Protein AF-A0A1Y2A8X5-F1 (afdb_monomer_lite)

Organism: NCBI:txid1231657

Radius of gyration: 24.84 Å; chains: 1; bounding box: 53×51×81 Å

Sequence (286 aa):
MTTAPTQEVHIYIDNSNVYIEGQKSYSSNRNDNAAWRYDVNRLRDVLCNHSDLFVDWKSGASSQTTLYGSEPPPGDLWLALESQDVKVVKYVRHPFSGKEKKVDAKMVADITEQATIDQVLNVPSEFIIVTGDADIYPAVEKVIEKGFRAHVWSWRTSSSKEYQNQWDESGRQTLSVHFLDNYRDQFESQKVQQMCGWRKYCNKALGCKYLHPQDDLAYFAKHQGSKPAYRYRACKFGEKCNKKDTCLFFHNETERLCPTCDATGQGHGELGSPEWQRFHGAISSN

pLDDT: mean 78.96, std 17.4, range [29.34, 98.25]

InterPro domains:
  IPR021139 NYN domain [PF01936] (10-168)

Structure (mmCIF, N/CA/C/O backbone):
data_AF-A0A1Y2A8X5-F1
#
_entry.id   AF-A0A1Y2A8X5-F1
#
loop_
_atom_site.group_PDB
_atom_site.id
_atom_site.type_symbol
_atom_site.label_atom_id
_atom_site.label_alt_id
_atom_site.label_comp_id
_atom_site.label_asym_id
_atom_site.label_entity_id
_atom_site.label_seq_id
_atom_site.pdbx_PDB_ins_code
_atom_site.Cartn_x
_atom_site.Cartn_y
_atom_site.Cartn_z
_atom_site.occupancy
_atom_site.B_iso_or_equiv
_atom_site.auth_seq_id
_atom_site.auth_comp_id
_atom_site.auth_asym_id
_atom_site.auth_atom_id
_atom_site.pdbx_PDB_model_num
ATOM 1 N N . MET A 1 1 ? -19.408 -30.313 13.494 1.00 35.50 1 MET A N 1
ATOM 2 C CA . MET A 1 1 ? -18.261 -29.501 13.940 1.00 35.50 1 MET A CA 1
ATOM 3 C C . MET A 1 1 ? -18.417 -28.151 13.274 1.00 35.50 1 MET A C 1
ATOM 5 O O . MET A 1 1 ? -18.285 -28.079 12.062 1.00 35.50 1 MET A O 1
ATOM 9 N N . THR A 1 2 ? -18.846 -27.135 14.015 1.00 37.25 2 THR A N 1
ATOM 10 C CA . THR A 1 2 ? -18.967 -25.765 13.506 1.00 37.25 2 THR A CA 1
ATOM 11 C C . THR A 1 2 ? -17.545 -25.229 13.387 1.00 37.25 2 THR A C 1
ATOM 13 O O . THR A 1 2 ? -16.877 -25.054 14.404 1.00 37.25 2 THR A O 1
ATOM 16 N N . THR A 1 3 ? -17.027 -25.093 12.168 1.00 48.88 3 THR A N 1
ATOM 17 C CA . THR A 1 3 ? -15.746 -24.418 11.929 1.00 48.88 3 THR A CA 1
ATOM 18 C C . THR A 1 3 ? -15.842 -23.014 12.513 1.00 48.88 3 THR A C 1
ATOM 20 O O . THR A 1 3 ? -16.835 -22.326 12.270 1.00 48.88 3 THR A O 1
ATOM 23 N N . ALA A 1 4 ? -14.860 -22.618 13.327 1.00 55.59 4 ALA A N 1
ATOM 24 C CA . ALA A 1 4 ? -14.776 -21.249 13.819 1.00 55.59 4 ALA A CA 1
ATOM 25 C C . ALA A 1 4 ? -14.844 -20.281 12.621 1.00 55.59 4 ALA A C 1
ATOM 27 O O . ALA A 1 4 ? -14.304 -20.620 11.561 1.00 55.59 4 ALA A O 1
ATOM 28 N N . PRO A 1 5 ? -15.532 -19.133 12.748 1.00 59.50 5 PRO A N 1
ATOM 29 C CA . PRO A 1 5 ? -15.595 -18.164 11.664 1.00 59.50 5 PRO A CA 1
ATOM 30 C C . PRO A 1 5 ? -14.172 -17.770 11.259 1.00 59.50 5 PRO A C 1
ATOM 32 O O . PRO A 1 5 ? -13.329 -17.502 12.118 1.00 59.50 5 PRO A O 1
ATOM 35 N N . THR A 1 6 ? -13.899 -17.796 9.956 1.00 75.06 6 THR A N 1
ATOM 36 C CA . THR A 1 6 ? -12.634 -17.331 9.390 1.00 75.06 6 THR A CA 1
ATOM 37 C C . THR A 1 6 ? -12.428 -15.877 9.786 1.00 75.06 6 THR A C 1
ATOM 39 O O . THR A 1 6 ? -13.287 -15.039 9.531 1.00 75.06 6 THR A O 1
ATOM 42 N N . GLN A 1 7 ? -11.316 -15.602 10.462 1.00 86.19 7 GLN A N 1
ATOM 43 C CA . GLN A 1 7 ? -10.916 -14.245 10.810 1.00 86.19 7 GLN A CA 1
ATOM 44 C C . GLN A 1 7 ? -10.356 -13.546 9.566 1.00 86.19 7 GLN A C 1
ATOM 46 O O . GLN A 1 7 ? -9.657 -14.190 8.772 1.00 86.19 7 GLN A O 1
ATOM 51 N N . GLU A 1 8 ? -10.630 -12.251 9.409 1.00 91.56 8 GLU A N 1
ATOM 52 C CA . GLU A 1 8 ? -10.231 -11.487 8.222 1.00 91.56 8 GLU A CA 1
ATOM 53 C C . GLU A 1 8 ? -9.435 -10.219 8.567 1.00 91.56 8 GLU A C 1
ATOM 55 O O . GLU A 1 8 ? -9.692 -9.527 9.552 1.00 91.56 8 GLU A O 1
ATOM 60 N N . VAL A 1 9 ? -8.443 -9.908 7.732 1.00 94.44 9 VAL A N 1
ATOM 61 C CA . VAL A 1 9 ? -7.716 -8.633 7.743 1.00 94.44 9 VAL A CA 1
ATOM 62 C C . VAL A 1 9 ? -7.983 -7.915 6.428 1.00 94.44 9 VAL A C 1
ATOM 64 O O . VAL A 1 9 ? -7.536 -8.357 5.367 1.00 94.44 9 VAL A O 1
ATOM 67 N N . HIS A 1 10 ? -8.658 -6.774 6.480 1.00 96.06 10 HIS A N 1
ATOM 68 C CA . HIS A 1 10 ? -8.880 -5.945 5.298 1.00 96.06 10 HIS A CA 1
ATOM 69 C C . HIS A 1 10 ? -7.845 -4.827 5.248 1.00 96.06 10 HIS A C 1
ATOM 71 O O . HIS A 1 10 ? -7.717 -4.035 6.182 1.00 96.06 10 HIS A O 1
ATOM 77 N N . ILE A 1 11 ? -7.095 -4.761 4.150 1.00 97.00 11 ILE A N 1
ATOM 78 C CA . ILE A 1 11 ? -5.964 -3.850 3.981 1.00 97.00 11 ILE A CA 1
ATOM 79 C C . ILE A 1 11 ? -6.262 -2.923 2.810 1.00 97.00 11 ILE A C 1
ATOM 81 O O . ILE A 1 11 ? -6.384 -3.366 1.669 1.00 97.00 11 ILE A O 1
ATOM 85 N N . TYR A 1 12 ? -6.347 -1.628 3.086 1.00 97.19 12 TYR A N 1
ATOM 86 C CA . TYR A 1 12 ? -6.646 -0.595 2.101 1.00 97.19 12 TYR A CA 1
ATOM 87 C C . TYR A 1 12 ? -5.439 0.319 1.971 1.00 97.19 12 TYR A C 1
ATOM 89 O O . TYR A 1 12 ? -5.026 0.937 2.949 1.00 97.19 12 TYR A O 1
ATOM 97 N N . ILE A 1 13 ? -4.864 0.406 0.775 1.00 94.38 13 ILE A N 1
ATOM 98 C CA . ILE A 1 13 ? -3.621 1.144 0.548 1.00 94.38 13 ILE A CA 1
ATOM 99 C C . ILE A 1 13 ? -3.871 2.294 -0.416 1.00 94.38 13 ILE A C 1
ATOM 101 O O . ILE A 1 13 ? -4.176 2.055 -1.582 1.00 94.38 13 ILE A O 1
ATOM 105 N N . ASP A 1 14 ? -3.666 3.526 0.039 1.00 92.06 14 ASP A N 1
ATOM 106 C CA . ASP A 1 14 ? -3.522 4.676 -0.849 1.00 92.06 14 ASP A CA 1
ATOM 107 C C . ASP A 1 14 ? -2.100 4.690 -1.430 1.00 92.06 14 ASP A C 1
ATOM 109 O O . ASP A 1 14 ? -1.120 5.082 -0.785 1.00 92.06 14 ASP A O 1
ATOM 113 N N . ASN A 1 15 ? -1.981 4.237 -2.679 1.00 86.81 15 ASN A N 1
ATOM 114 C CA . ASN A 1 15 ? -0.710 4.159 -3.389 1.00 86.81 15 ASN A CA 1
ATOM 115 C C . ASN A 1 15 ? -0.046 5.531 -3.525 1.00 86.81 15 ASN A C 1
ATOM 117 O O . ASN A 1 15 ? 1.179 5.606 -3.539 1.00 86.81 15 ASN A O 1
ATOM 121 N N . SER A 1 16 ? -0.822 6.612 -3.649 1.00 79.88 16 SER A N 1
ATOM 122 C CA . SER A 1 16 ? -0.261 7.952 -3.810 1.00 79.88 16 SER A CA 1
ATOM 123 C C . SER A 1 16 ? 0.442 8.395 -2.528 1.00 79.88 16 SER A C 1
ATOM 125 O O . SER A 1 16 ? 1.598 8.819 -2.591 1.00 79.88 16 SER A O 1
ATOM 127 N N . ASN A 1 17 ? -0.178 8.163 -1.368 1.00 85.81 17 ASN A N 1
ATOM 128 C CA . ASN A 1 17 ? 0.417 8.469 -0.075 1.00 85.81 17 ASN A CA 1
ATOM 129 C C . ASN A 1 17 ? 1.619 7.567 0.245 1.00 85.81 17 ASN A C 1
ATOM 131 O O . ASN A 1 17 ? 2.590 8.035 0.829 1.00 85.81 17 ASN A O 1
ATOM 135 N N . VAL A 1 18 ? 1.629 6.297 -0.174 1.00 87.88 18 VAL A N 1
ATOM 136 C CA . VAL A 1 18 ? 2.823 5.450 0.002 1.00 87.88 18 VAL A CA 1
ATOM 137 C C . VAL A 1 18 ? 3.948 5.880 -0.943 1.00 87.88 18 VAL A C 1
ATOM 139 O O . VAL A 1 18 ? 5.078 6.091 -0.501 1.00 87.88 18 VAL A O 1
ATOM 142 N N . TYR A 1 19 ? 3.650 6.020 -2.237 1.00 82.12 19 TYR A N 1
ATOM 143 C CA . TYR A 1 19 ? 4.637 6.242 -3.292 1.00 82.12 19 TYR A CA 1
ATOM 144 C C . TYR A 1 19 ? 5.243 7.645 -3.281 1.00 82.12 19 TYR A C 1
ATOM 146 O O . TYR A 1 19 ? 6.468 7.776 -3.278 1.00 82.12 19 TYR A O 1
ATOM 154 N N . ILE A 1 20 ? 4.408 8.688 -3.279 1.00 77.75 20 ILE A N 1
ATOM 155 C CA . ILE A 1 20 ? 4.858 10.083 -3.393 1.00 77.75 20 ILE A CA 1
ATOM 156 C C . ILE A 1 20 ? 5.649 10.478 -2.145 1.00 77.75 20 ILE A C 1
ATOM 158 O O . ILE A 1 20 ? 6.729 11.061 -2.246 1.00 77.75 20 ILE A O 1
ATOM 162 N N . GLU A 1 21 ? 5.151 10.121 -0.964 1.00 81.06 21 GLU A N 1
ATOM 163 C CA . GLU A 1 21 ? 5.822 10.446 0.297 1.00 81.06 21 GLU A CA 1
ATOM 164 C C . GLU A 1 21 ? 7.047 9.557 0.533 1.00 81.06 21 GLU A C 1
ATOM 166 O O . GLU A 1 21 ? 8.090 10.051 0.959 1.00 81.06 21 GLU A O 1
ATOM 171 N N . GLY A 1 22 ? 6.997 8.280 0.139 1.00 78.50 22 GLY A N 1
ATOM 172 C CA . GLY A 1 22 ? 8.172 7.407 0.146 1.00 78.50 22 GLY A CA 1
ATOM 173 C C . GLY A 1 22 ? 9.293 7.922 -0.765 1.00 78.50 22 GLY A C 1
ATOM 174 O O . GLY A 1 22 ? 10.467 7.899 -0.381 1.00 78.50 22 GLY A O 1
ATOM 175 N N . GLN A 1 23 ? 8.943 8.475 -1.935 1.00 74.56 23 GLN A N 1
ATOM 176 C CA . GLN A 1 23 ? 9.885 9.171 -2.816 1.00 74.56 23 GLN A CA 1
ATOM 177 C C . GLN A 1 23 ? 10.482 10.419 -2.163 1.00 74.56 23 GLN A C 1
ATOM 179 O O . GLN A 1 23 ? 11.704 10.560 -2.165 1.00 74.56 23 GLN A O 1
ATOM 184 N N . LYS A 1 24 ? 9.667 11.301 -1.569 1.00 74.19 24 LYS A N 1
ATOM 185 C CA . LYS A 1 24 ? 10.164 12.498 -0.860 1.00 74.19 24 LYS A CA 1
ATOM 186 C C . LYS A 1 24 ? 11.143 12.122 0.256 1.00 74.19 24 LYS A C 1
ATOM 188 O O . LYS A 1 24 ? 12.220 12.709 0.356 1.00 74.19 24 LYS A O 1
ATOM 193 N N . SER A 1 25 ? 10.815 11.083 1.021 1.00 65.19 25 SER A N 1
ATOM 194 C CA . SER A 1 25 ? 11.672 10.521 2.068 1.00 65.19 25 SER A CA 1
ATOM 195 C C . SER A 1 25 ? 12.928 9.819 1.526 1.00 65.19 25 SER A C 1
ATOM 197 O O . SER A 1 25 ? 13.871 9.587 2.280 1.00 65.19 25 SER A O 1
ATOM 199 N N . TYR A 1 26 ? 12.972 9.432 0.243 1.00 66.38 26 TYR A N 1
ATOM 200 C CA . TYR A 1 26 ? 14.150 8.846 -0.424 1.00 66.38 26 TYR A CA 1
ATOM 201 C C . TYR A 1 26 ? 15.089 9.907 -1.020 1.00 66.38 26 TYR A C 1
ATOM 203 O O . TYR A 1 26 ? 16.309 9.821 -0.868 1.00 66.38 26 TYR A O 1
ATOM 211 N N . SER A 1 27 ? 14.528 10.907 -1.705 1.00 56.75 27 SER A N 1
ATOM 212 C CA . SER A 1 27 ? 15.273 11.894 -2.497 1.00 56.75 27 SER A CA 1
ATOM 213 C C . SER A 1 27 ? 16.063 12.901 -1.661 1.00 56.75 27 SER A C 1
ATOM 215 O O . SER A 1 27 ? 17.027 13.473 -2.161 1.00 56.75 27 SER A O 1
ATOM 217 N N . SER A 1 28 ? 15.722 13.093 -0.386 1.00 51.94 28 SER A N 1
ATOM 218 C CA . SER A 1 28 ? 16.421 14.024 0.510 1.00 51.94 28 SER A CA 1
ATOM 219 C C . SER A 1 28 ? 17.886 13.653 0.798 1.00 51.94 28 SER A C 1
ATOM 221 O O . SER A 1 28 ? 18.620 14.493 1.310 1.00 51.94 28 SER A O 1
ATOM 223 N N . ASN A 1 29 ? 18.339 12.441 0.438 1.00 48.41 29 ASN A N 1
ATOM 224 C CA . ASN A 1 29 ? 19.656 11.926 0.829 1.00 48.41 29 ASN A CA 1
ATOM 225 C C . ASN A 1 29 ? 20.591 11.473 -0.314 1.00 48.41 29 ASN A C 1
ATOM 227 O O . ASN A 1 29 ? 21.696 11.018 -0.004 1.00 48.41 29 ASN A O 1
ATOM 231 N N . ARG A 1 30 ? 20.221 11.537 -1.610 1.00 47.38 30 ARG A N 1
ATOM 232 C CA . ARG A 1 30 ? 21.070 10.989 -2.703 1.00 47.38 30 ARG A CA 1
ATOM 233 C C . ARG A 1 30 ? 20.952 11.719 -4.050 1.00 47.38 30 ARG A C 1
ATOM 235 O O . ARG A 1 30 ? 19.858 11.992 -4.517 1.00 47.38 30 ARG A O 1
ATOM 242 N N . ASN A 1 31 ? 22.096 11.898 -4.723 1.00 43.34 31 ASN A N 1
ATOM 243 C CA . ASN A 1 31 ? 22.249 12.401 -6.105 1.00 43.34 31 ASN A CA 1
ATOM 244 C C . ASN A 1 31 ? 21.903 11.361 -7.203 1.00 43.34 31 ASN A C 1
ATOM 246 O O . ASN A 1 31 ? 22.303 11.519 -8.355 1.00 43.34 31 ASN A O 1
ATOM 250 N N . ASP A 1 32 ? 21.206 10.273 -6.864 1.00 45.25 32 ASP A N 1
ATOM 251 C CA . ASP A 1 32 ? 20.911 9.188 -7.805 1.00 45.25 32 ASP A CA 1
ATOM 252 C C . ASP A 1 32 ? 19.496 9.333 -8.384 1.00 45.25 32 ASP A C 1
ATOM 254 O O . ASP A 1 32 ? 18.514 9.346 -7.645 1.00 45.25 32 ASP A O 1
ATOM 258 N N . ASN A 1 33 ? 19.382 9.316 -9.716 1.00 46.38 33 ASN A N 1
ATOM 259 C CA . ASN A 1 33 ? 18.124 9.311 -10.489 1.00 46.38 33 ASN A CA 1
ATOM 260 C C . ASN A 1 33 ? 17.275 8.024 -10.320 1.00 46.38 33 ASN A C 1
ATOM 262 O O . ASN A 1 33 ? 16.470 7.683 -11.187 1.00 46.38 33 ASN A O 1
ATOM 266 N N . ALA A 1 34 ? 17.480 7.243 -9.256 1.00 52.31 34 ALA A N 1
ATOM 267 C CA . ALA A 1 34 ? 16.734 6.014 -9.014 1.00 52.31 34 ALA A CA 1
ATOM 268 C C . ALA A 1 34 ? 15.386 6.345 -8.361 1.00 52.31 34 ALA A C 1
ATOM 270 O O . ALA A 1 34 ? 15.342 6.810 -7.224 1.00 52.31 34 ALA A O 1
ATOM 271 N N . ALA A 1 35 ? 14.283 6.084 -9.066 1.00 61.12 35 ALA A N 1
ATOM 272 C CA . ALA A 1 35 ? 12.951 6.197 -8.484 1.00 61.12 35 ALA A CA 1
ATOM 273 C C . ALA A 1 35 ? 12.793 5.178 -7.345 1.00 61.12 35 ALA A C 1
ATOM 275 O O . ALA A 1 35 ? 12.977 3.979 -7.562 1.00 61.12 35 ALA A O 1
ATOM 276 N N . TRP A 1 36 ? 12.432 5.655 -6.151 1.00 73.75 36 TRP A N 1
ATOM 277 C CA . TRP A 1 36 ? 12.041 4.791 -5.036 1.00 73.75 36 TRP A CA 1
ATOM 278 C C . TRP A 1 36 ? 10.861 3.902 -5.447 1.00 73.75 36 TRP A C 1
ATOM 280 O O . TRP A 1 36 ? 9.963 4.347 -6.166 1.00 73.75 36 TRP A O 1
ATOM 290 N N . ARG A 1 37 ? 10.886 2.636 -5.031 1.00 76.25 37 ARG A N 1
ATOM 291 C CA . ARG A 1 37 ? 9.852 1.628 -5.296 1.00 76.25 37 ARG A CA 1
ATOM 292 C C . ARG A 1 37 ? 9.682 0.771 -4.049 1.00 76.25 37 ARG A C 1
ATOM 294 O O . ARG A 1 37 ? 10.622 0.620 -3.271 1.00 76.25 37 ARG A O 1
ATOM 301 N N . TYR A 1 38 ? 8.504 0.188 -3.892 1.00 81.44 38 TYR A N 1
ATOM 302 C CA . TYR A 1 38 ? 8.223 -0.750 -2.819 1.00 81.44 38 TYR A CA 1
ATOM 303 C C . TYR A 1 38 ? 7.535 -2.005 -3.347 1.00 81.44 38 TYR A C 1
ATOM 305 O O . TYR A 1 38 ? 6.910 -1.991 -4.408 1.00 81.44 38 TYR A O 1
ATOM 313 N N . ASP A 1 39 ? 7.677 -3.088 -2.593 1.00 82.94 39 ASP A N 1
ATOM 314 C CA . ASP A 1 39 ? 6.998 -4.357 -2.827 1.00 82.94 39 ASP A CA 1
ATOM 315 C C . ASP A 1 39 ? 5.720 -4.405 -1.974 1.00 82.94 39 ASP A C 1
ATOM 317 O O . ASP A 1 39 ? 5.779 -4.271 -0.750 1.00 82.94 39 ASP A O 1
ATOM 321 N N . VAL A 1 40 ? 4.557 -4.560 -2.617 1.00 83.88 40 VAL A N 1
ATOM 322 C CA . VAL A 1 40 ? 3.253 -4.519 -1.932 1.00 83.88 40 VAL A CA 1
ATOM 323 C C . VAL A 1 40 ? 3.045 -5.702 -0.987 1.00 83.88 40 VAL A C 1
ATOM 325 O O . VAL A 1 40 ? 2.409 -5.534 0.049 1.00 83.88 40 VAL A O 1
ATOM 328 N N . ASN A 1 41 ? 3.599 -6.877 -1.297 1.00 84.00 41 ASN A N 1
ATOM 329 C CA . ASN A 1 41 ? 3.473 -8.053 -0.441 1.00 84.00 41 ASN A CA 1
ATOM 330 C C . ASN A 1 41 ? 4.345 -7.907 0.793 1.00 84.00 41 ASN A C 1
ATOM 332 O O . ASN A 1 41 ? 3.894 -8.179 1.899 1.00 84.00 41 ASN A O 1
ATOM 336 N N . ARG A 1 42 ? 5.572 -7.406 0.623 1.00 88.38 42 ARG A N 1
ATOM 337 C CA . ARG A 1 42 ? 6.422 -7.085 1.775 1.00 88.38 42 ARG A CA 1
ATOM 338 C C . ARG A 1 42 ? 5.809 -5.985 2.628 1.00 88.38 42 ARG A C 1
ATOM 340 O O . ARG A 1 42 ? 5.889 -6.058 3.849 1.00 88.38 42 ARG A O 1
ATOM 347 N N . LEU A 1 43 ? 5.174 -4.991 2.001 1.00 92.06 43 LEU A N 1
ATOM 348 C CA . LEU A 1 43 ? 4.420 -3.977 2.729 1.00 92.06 43 LEU A CA 1
ATOM 349 C C . LEU A 1 43 ? 3.273 -4.626 3.512 1.00 92.06 43 LEU A C 1
ATOM 351 O O . LEU A 1 43 ? 3.199 -4.418 4.715 1.00 92.06 43 LEU A O 1
ATOM 355 N N . ARG A 1 44 ? 2.440 -5.462 2.882 1.00 91.25 44 ARG A N 1
ATOM 356 C CA . ARG A 1 44 ? 1.384 -6.233 3.558 1.00 91.25 44 ARG A CA 1
ATOM 357 C C . ARG A 1 44 ? 1.922 -7.001 4.766 1.00 91.25 44 ARG A C 1
ATOM 359 O O . ARG A 1 44 ? 1.350 -6.908 5.848 1.00 91.25 44 ARG A O 1
ATOM 366 N N . ASP A 1 45 ? 3.034 -7.711 4.603 1.00 90.56 45 ASP A N 1
ATOM 367 C CA . ASP A 1 45 ? 3.644 -8.484 5.684 1.00 90.56 45 ASP A CA 1
ATOM 368 C C . ASP A 1 45 ? 4.095 -7.576 6.837 1.00 90.56 45 ASP A C 1
ATOM 370 O O . ASP A 1 45 ? 3.849 -7.897 7.998 1.00 90.56 45 ASP A O 1
ATOM 374 N N . VAL A 1 46 ? 4.711 -6.426 6.540 1.00 94.44 46 VAL A N 1
ATOM 375 C CA . VAL A 1 46 ? 5.079 -5.410 7.543 1.00 94.44 46 VAL A CA 1
ATOM 376 C C . VAL A 1 46 ? 3.844 -4.903 8.281 1.00 94.44 46 VAL A C 1
ATOM 378 O O . VAL A 1 46 ? 3.834 -4.898 9.511 1.00 94.44 46 VAL A O 1
ATOM 381 N N . LEU A 1 47 ? 2.797 -4.523 7.545 1.00 95.56 47 LEU A N 1
ATOM 382 C CA . LEU A 1 47 ? 1.554 -4.010 8.113 1.00 95.56 47 LEU A CA 1
ATOM 383 C C . LEU A 1 47 ? 0.946 -5.022 9.088 1.00 95.56 47 LEU A C 1
ATOM 385 O O . LEU A 1 47 ? 0.682 -4.679 10.239 1.00 95.56 47 LEU A O 1
ATOM 389 N N . CYS A 1 48 ? 0.783 -6.279 8.677 1.00 93.44 48 CYS A N 1
ATOM 390 C CA . CYS A 1 48 ? 0.195 -7.304 9.535 1.00 93.44 48 CYS A CA 1
ATOM 391 C C . CYS A 1 48 ? 1.094 -7.667 10.726 1.00 93.44 48 CYS A C 1
ATOM 393 O O . CYS A 1 48 ? 0.606 -7.809 11.845 1.00 93.44 48 CYS A O 1
ATOM 395 N N . ASN A 1 49 ? 2.410 -7.791 10.522 1.00 93.00 49 ASN A N 1
ATOM 396 C CA . ASN A 1 49 ? 3.344 -8.190 11.582 1.00 93.00 49 ASN A CA 1
ATOM 397 C C . ASN A 1 49 ? 3.527 -7.129 12.673 1.00 93.00 49 ASN A C 1
ATOM 399 O O . ASN A 1 49 ? 3.965 -7.468 13.774 1.00 93.00 49 ASN A O 1
ATOM 403 N N . HIS A 1 50 ? 3.229 -5.865 12.371 1.00 94.56 50 HIS A N 1
ATOM 404 C CA . HIS A 1 50 ? 3.484 -4.740 13.267 1.00 94.56 50 HIS A CA 1
ATOM 405 C C . HIS A 1 50 ? 2.219 -3.981 13.697 1.00 94.56 50 HIS A C 1
ATOM 407 O O . HIS A 1 50 ? 2.339 -2.990 14.408 1.00 94.56 50 HIS A O 1
ATOM 413 N N . SER A 1 51 ? 1.020 -4.452 13.330 1.00 92.38 51 SER A N 1
ATOM 414 C CA . SER A 1 51 ? -0.250 -3.829 13.747 1.00 92.38 51 SER A CA 1
ATOM 415 C C . SER A 1 51 ? -0.812 -4.337 15.082 1.00 92.38 51 SER A C 1
ATOM 417 O O . SER A 1 51 ? -1.851 -3.845 15.498 1.00 92.38 51 SER A O 1
ATOM 419 N N . ASP A 1 52 ? -0.145 -5.270 15.772 1.00 89.75 52 ASP A N 1
ATOM 420 C CA . ASP A 1 52 ? -0.659 -5.909 17.003 1.00 89.75 52 ASP A CA 1
ATOM 421 C C . ASP A 1 52 ? -2.090 -6.460 16.829 1.00 89.75 52 ASP A C 1
ATOM 423 O O . ASP A 1 52 ? -3.011 -6.161 17.593 1.00 89.75 52 ASP A O 1
ATOM 427 N N . LEU A 1 53 ? -2.286 -7.217 15.742 1.00 89.44 53 LEU A N 1
ATOM 428 C CA . LEU A 1 53 ? -3.566 -7.813 15.358 1.00 89.44 53 LEU A CA 1
ATOM 429 C C . LEU A 1 53 ? -4.037 -8.848 16.402 1.00 89.44 53 LEU A C 1
ATOM 431 O O . LEU A 1 53 ? -3.250 -9.646 16.905 1.00 89.44 53 LEU A O 1
ATOM 435 N N . PHE A 1 54 ? -5.332 -8.840 16.709 1.00 82.88 54 PHE A N 1
ATOM 436 C CA . PHE A 1 54 ? -6.029 -9.850 17.502 1.00 82.88 54 PHE A CA 1
ATOM 437 C C . PHE A 1 54 ? -6.367 -11.073 16.658 1.00 82.88 54 PHE A C 1
ATOM 439 O O . PHE A 1 54 ? -6.519 -12.169 17.201 1.00 82.88 54 PHE A O 1
ATOM 446 N N . VAL A 1 55 ? -6.515 -10.893 15.346 1.00 76.00 55 VAL A N 1
ATOM 447 C CA . VAL A 1 55 ? -6.648 -12.019 14.427 1.00 76.00 55 VAL A CA 1
ATOM 448 C C . VAL A 1 55 ? -5.291 -12.678 14.220 1.00 76.00 55 VAL A C 1
ATOM 450 O O . VAL A 1 55 ? -4.271 -12.008 14.034 1.00 76.00 55 VAL A O 1
ATOM 453 N N . ASP A 1 56 ? -5.263 -14.009 14.247 1.00 73.38 56 ASP A N 1
ATOM 454 C CA . ASP A 1 56 ? -4.019 -14.751 14.064 1.00 73.38 56 ASP A CA 1
ATOM 455 C C . ASP A 1 56 ? -3.670 -14.851 12.570 1.00 73.38 56 ASP A C 1
ATOM 457 O O . ASP A 1 56 ? -3.877 -15.869 11.903 1.00 73.38 56 ASP A O 1
ATOM 461 N N . TRP A 1 57 ? -3.134 -13.751 12.031 1.00 75.06 57 TRP A N 1
ATOM 462 C CA . TRP A 1 57 ? -2.690 -13.659 10.637 1.00 75.06 57 TRP A CA 1
ATOM 463 C C . TRP A 1 57 ? -1.605 -14.687 10.289 1.00 75.06 57 TRP A C 1
ATOM 465 O O . TRP A 1 57 ? -1.532 -15.148 9.152 1.00 75.06 57 TRP A O 1
ATOM 475 N N . LYS A 1 58 ? -0.784 -15.110 11.258 1.00 71.88 58 LYS A N 1
ATOM 476 C CA . LYS A 1 58 ? 0.281 -16.096 11.018 1.00 71.88 58 LYS A CA 1
ATOM 477 C C . LYS A 1 58 ? -0.234 -17.532 11.001 1.00 71.88 58 LYS A C 1
ATOM 479 O O . LYS A 1 58 ? 0.358 -18.363 10.314 1.00 71.88 58 LYS A O 1
ATOM 484 N N . SER A 1 59 ? -1.321 -17.816 11.713 1.00 67.69 59 SER A N 1
ATOM 485 C CA . SER A 1 59 ? -1.925 -19.153 11.780 1.00 67.69 59 SER A CA 1
ATOM 486 C C . SER A 1 59 ? -3.117 -19.346 10.838 1.00 67.69 59 SER A C 1
ATOM 488 O O . SER A 1 59 ? -3.813 -20.356 10.944 1.00 67.69 59 SER A O 1
ATOM 490 N N . GLY A 1 60 ? -3.325 -18.432 9.882 1.00 67.88 60 GLY A N 1
ATOM 491 C CA . GLY A 1 60 ? -4.211 -18.657 8.737 1.00 67.88 60 GLY A CA 1
ATOM 492 C C . GLY A 1 60 ? -5.452 -17.772 8.648 1.00 67.88 60 GLY A C 1
ATOM 493 O O . GLY A 1 60 ? -6.389 -18.160 7.949 1.00 67.88 60 GLY A O 1
ATOM 494 N N . ALA A 1 61 ? -5.491 -16.606 9.310 1.00 77.56 61 ALA A N 1
ATOM 495 C CA . ALA A 1 61 ? -6.487 -15.591 8.955 1.00 77.56 61 ALA A CA 1
ATOM 496 C C . ALA A 1 61 ? -6.359 -15.220 7.465 1.00 77.56 61 ALA A C 1
ATOM 498 O O . ALA A 1 61 ? -5.263 -15.239 6.903 1.00 77.56 61 ALA A O 1
ATOM 499 N N . SER A 1 62 ? -7.477 -14.890 6.820 1.00 84.25 62 SER A N 1
ATOM 500 C CA . SER A 1 62 ? -7.465 -14.395 5.441 1.00 84.25 62 SER A CA 1
ATOM 501 C C . SER A 1 62 ? -7.077 -12.917 5.433 1.00 84.25 62 SER A C 1
ATOM 503 O O . SER A 1 62 ? -7.438 -12.189 6.356 1.00 84.25 62 SER A O 1
ATOM 505 N N . SER A 1 63 ? -6.363 -12.448 4.405 1.00 87.38 63 SER A N 1
ATOM 506 C CA . SER A 1 63 ? -6.194 -11.011 4.192 1.00 87.38 63 SER A CA 1
ATOM 507 C C . SER A 1 63 ? -6.578 -10.643 2.787 1.00 87.38 63 SER A C 1
ATOM 509 O O . SER A 1 63 ? -6.263 -11.330 1.820 1.00 87.38 63 SER A O 1
ATOM 511 N N . GLN A 1 64 ? -7.255 -9.512 2.702 1.00 90.25 64 GLN A N 1
ATOM 512 C CA . GLN A 1 64 ? -7.717 -8.948 1.456 1.00 90.25 64 GLN A CA 1
ATOM 513 C C . GLN A 1 64 ? -7.050 -7.594 1.311 1.00 90.25 64 GLN A C 1
ATOM 515 O O . GLN A 1 64 ? -7.360 -6.652 2.039 1.00 90.25 64 GLN A O 1
ATOM 520 N N . THR A 1 65 ? -6.096 -7.497 0.389 1.00 91.50 65 THR A N 1
ATOM 521 C CA . THR A 1 65 ? -5.403 -6.238 0.116 1.00 91.50 65 THR A CA 1
ATOM 522 C C . THR A 1 65 ? -5.997 -5.567 -1.110 1.00 91.50 65 THR A C 1
ATOM 524 O O . THR A 1 65 ? -6.032 -6.151 -2.193 1.00 91.50 65 THR A O 1
ATOM 527 N N . THR A 1 66 ? -6.436 -4.321 -0.947 1.00 92.44 66 THR A N 1
ATOM 528 C CA . THR A 1 66 ? -6.884 -3.458 -2.038 1.00 92.44 66 THR A CA 1
ATOM 529 C C . THR A 1 66 ? -5.995 -2.223 -2.136 1.00 92.44 66 THR A C 1
ATOM 531 O O . THR A 1 66 ? -5.882 -1.442 -1.192 1.00 92.44 66 THR A O 1
ATOM 534 N N . LEU A 1 67 ? -5.372 -2.041 -3.296 1.00 89.75 67 LEU A N 1
ATOM 535 C CA . LEU A 1 67 ? -4.507 -0.914 -3.620 1.00 89.75 67 LEU A CA 1
ATOM 536 C C . LEU A 1 67 ? -5.267 0.099 -4.485 1.00 89.75 67 LEU A C 1
ATOM 538 O O . LEU A 1 67 ? -5.774 -0.241 -5.555 1.00 89.75 67 LEU A O 1
ATOM 542 N N . TYR A 1 68 ? -5.312 1.344 -4.028 1.00 89.31 68 TYR A N 1
ATOM 543 C CA . TYR A 1 68 ? -6.002 2.463 -4.659 1.00 89.31 68 TYR A CA 1
ATOM 544 C C . TYR A 1 68 ? -4.991 3.420 -5.277 1.00 89.31 68 TYR A C 1
ATOM 546 O O . TYR A 1 68 ? -4.009 3.794 -4.642 1.00 89.31 68 TYR A O 1
ATOM 554 N N . GLY A 1 69 ? -5.228 3.845 -6.515 1.00 82.00 69 GLY A N 1
ATOM 555 C CA . GLY A 1 69 ? -4.400 4.865 -7.153 1.00 82.00 69 GLY A CA 1
ATOM 556 C C . GLY A 1 69 ? -4.952 5.344 -8.491 1.00 82.00 69 GLY A C 1
ATOM 557 O O . GLY A 1 69 ? -5.972 4.861 -8.981 1.00 82.00 69 GLY A O 1
ATOM 558 N N . SER A 1 70 ? -4.257 6.292 -9.112 1.00 68.31 70 SER A N 1
ATOM 559 C CA . SER A 1 70 ? -4.497 6.718 -10.495 1.00 68.31 70 SER A CA 1
ATOM 560 C C . SER A 1 70 ? -3.386 6.262 -11.438 1.00 68.31 70 SER A C 1
ATOM 562 O O . SER A 1 70 ? -2.245 6.036 -11.029 1.00 68.31 70 SER A O 1
ATOM 564 N N . GLU A 1 71 ? -3.717 6.121 -12.726 1.00 61.22 71 GLU A N 1
ATOM 565 C CA . GLU A 1 71 ? -2.735 5.839 -13.782 1.00 61.22 71 GLU A CA 1
ATOM 566 C C . GLU A 1 71 ? -2.255 7.112 -14.519 1.00 61.22 71 GLU A C 1
ATOM 568 O O . GLU A 1 71 ? -3.088 7.982 -14.801 1.00 61.22 71 GLU A O 1
ATOM 573 N N . PRO A 1 72 ? -0.977 7.176 -14.978 1.00 51.97 72 PRO A N 1
ATOM 574 C CA . PRO A 1 72 ? 0.162 6.374 -14.503 1.00 51.97 72 PRO A CA 1
ATOM 575 C C . PRO A 1 72 ? 1.476 7.168 -14.270 1.00 51.97 72 PRO A C 1
ATOM 577 O O . PRO A 1 72 ? 1.741 8.160 -14.951 1.00 51.97 72 PRO A O 1
ATOM 580 N N . PRO A 1 73 ? 2.406 6.669 -13.425 1.00 43.06 73 PRO A N 1
ATOM 581 C CA . PRO A 1 73 ? 3.809 6.575 -13.825 1.00 43.06 73 PRO A CA 1
ATOM 582 C C . PRO A 1 73 ? 3.960 5.402 -14.823 1.00 43.06 73 PRO A C 1
ATOM 584 O O . PRO A 1 73 ? 3.361 4.350 -14.603 1.00 43.06 73 PRO A O 1
ATOM 587 N N . PRO A 1 74 ? 4.719 5.536 -15.923 1.00 43.00 74 PRO A N 1
ATOM 588 C CA . PRO A 1 74 ? 4.714 4.557 -17.013 1.00 43.00 74 PRO A CA 1
ATOM 589 C C . PRO A 1 74 ? 5.293 3.191 -16.595 1.00 43.00 74 PRO A C 1
ATOM 591 O O . PRO A 1 74 ? 6.251 3.132 -15.823 1.00 43.00 74 PRO A O 1
ATOM 594 N N . GLY A 1 75 ? 4.755 2.108 -17.171 1.00 46.59 75 GLY A N 1
ATOM 595 C CA . GLY A 1 75 ? 5.363 0.768 -17.158 1.00 46.59 75 GLY A CA 1
ATOM 596 C C . GLY A 1 75 ? 4.645 -0.300 -16.322 1.00 46.59 75 GLY A C 1
ATOM 597 O O . GLY A 1 75 ? 3.742 -0.008 -15.543 1.00 46.59 75 GLY A O 1
ATOM 598 N N . ASP A 1 76 ? 5.095 -1.546 -16.510 1.00 47.97 76 ASP A N 1
ATOM 599 C CA . ASP A 1 76 ? 4.567 -2.861 -16.087 1.00 47.97 76 ASP A CA 1
ATOM 600 C C . ASP A 1 76 ? 4.352 -3.079 -14.561 1.00 47.97 76 ASP A C 1
ATOM 602 O O . ASP A 1 76 ? 4.178 -4.207 -14.102 1.00 47.97 76 ASP A O 1
ATOM 606 N N . LEU A 1 77 ? 4.339 -2.008 -13.757 1.00 53.69 77 LEU A N 1
ATOM 607 C CA . LEU A 1 77 ? 4.199 -2.022 -12.297 1.00 53.69 77 LEU A CA 1
ATOM 608 C C . LEU A 1 77 ? 2.843 -2.590 -11.854 1.00 53.69 77 LEU A C 1
ATOM 610 O O . LEU A 1 77 ? 2.783 -3.414 -10.950 1.00 53.69 77 LEU A O 1
ATOM 614 N N . TRP A 1 78 ? 1.751 -2.189 -12.510 1.00 53.41 78 TRP A N 1
ATOM 615 C CA . TRP A 1 78 ? 0.410 -2.649 -12.138 1.00 53.41 78 TRP A CA 1
ATOM 616 C C . TRP A 1 78 ? 0.126 -4.096 -12.558 1.00 53.41 78 TRP A C 1
ATOM 618 O O . TRP A 1 78 ? -0.549 -4.810 -11.826 1.00 53.41 78 TRP A O 1
ATOM 628 N N . LEU A 1 79 ? 0.690 -4.551 -13.684 1.00 46.88 79 LEU A N 1
ATOM 629 C CA . LEU A 1 79 ? 0.577 -5.945 -14.138 1.00 46.88 79 LEU A CA 1
ATOM 630 C C . LEU A 1 79 ? 1.339 -6.910 -13.213 1.00 46.88 79 LEU A C 1
ATOM 632 O O . LEU A 1 79 ? 0.919 -8.050 -13.036 1.00 46.88 79 LEU A O 1
ATOM 636 N N . ALA A 1 80 ? 2.425 -6.451 -12.581 1.00 51.19 80 ALA A N 1
ATOM 637 C CA . ALA A 1 80 ? 3.111 -7.210 -11.536 1.00 51.19 80 ALA A CA 1
ATOM 638 C C . ALA A 1 80 ? 2.289 -7.284 -10.231 1.00 51.19 80 ALA A C 1
ATOM 640 O O . ALA A 1 80 ? 2.293 -8.322 -9.572 1.00 51.19 80 ALA A O 1
ATOM 641 N N . LEU A 1 81 ? 1.542 -6.227 -9.887 1.00 52.12 81 LEU A N 1
ATOM 642 C CA . LEU A 1 81 ? 0.713 -6.152 -8.674 1.00 52.12 81 LEU A CA 1
ATOM 643 C C . LEU A 1 81 ? -0.587 -6.971 -8.781 1.00 52.12 81 LEU A C 1
ATOM 645 O O . LEU A 1 81 ? -0.957 -7.647 -7.826 1.00 52.12 81 LEU A O 1
ATOM 649 N N . GLU A 1 82 ? -1.238 -6.996 -9.949 1.00 51.44 82 GLU A N 1
ATOM 650 C CA . GLU A 1 82 ? -2.442 -7.818 -10.194 1.00 51.44 82 GLU A CA 1
ATOM 651 C C . GLU A 1 82 ? -2.157 -9.335 -10.140 1.00 51.44 82 GLU A C 1
ATOM 653 O O . GLU A 1 82 ? -3.073 -10.138 -9.982 1.00 51.44 82 GLU A O 1
ATOM 658 N N . SER A 1 83 ? -0.886 -9.745 -10.215 1.00 49.78 83 SER A N 1
ATOM 659 C CA . SER A 1 83 ? -0.471 -11.155 -10.159 1.00 49.78 83 SER A CA 1
ATOM 660 C C . SER A 1 83 ? -0.302 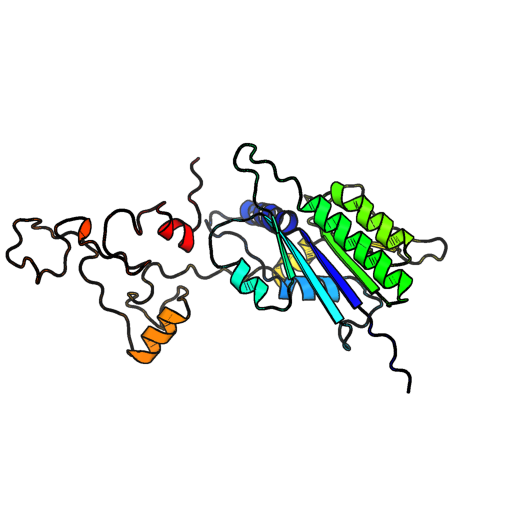-11.728 -8.739 1.00 49.78 83 SER A C 1
ATOM 662 O O . SER A 1 83 ? 0.146 -12.865 -8.592 1.00 49.78 83 SER A O 1
ATOM 664 N N . GLN A 1 84 ? -0.630 -10.960 -7.691 1.00 55.38 84 GLN A N 1
ATOM 665 C CA . GLN A 1 84 ? -0.186 -11.225 -6.313 1.00 55.38 84 GLN A CA 1
ATOM 666 C C . GLN A 1 84 ? -1.292 -11.188 -5.236 1.00 55.38 84 GLN A C 1
ATOM 668 O O . GLN A 1 84 ? -1.022 -10.794 -4.107 1.00 55.38 84 GLN A O 1
ATOM 673 N N . ASP A 1 85 ? -2.522 -11.610 -5.549 1.00 70.06 85 ASP A N 1
ATOM 674 C CA . ASP A 1 85 ? -3.660 -11.596 -4.597 1.00 70.06 85 ASP A CA 1
ATOM 675 C C . ASP A 1 85 ? -3.961 -10.193 -4.016 1.00 70.06 85 ASP A C 1
ATOM 677 O O . ASP A 1 85 ? -4.448 -10.020 -2.900 1.00 70.06 85 ASP A O 1
ATOM 681 N N . VAL A 1 86 ? -3.638 -9.156 -4.796 1.00 79.06 86 VAL A N 1
ATOM 682 C CA . VAL A 1 86 ? -3.923 -7.752 -4.490 1.00 79.06 86 VAL A CA 1
ATOM 683 C C . VAL A 1 86 ? -4.944 -7.236 -5.492 1.00 79.06 86 VAL A C 1
ATOM 685 O O . VAL A 1 86 ? -4.703 -7.214 -6.701 1.00 79.06 86 VAL A O 1
ATOM 688 N N . LYS A 1 87 ? -6.087 -6.768 -4.991 1.00 84.00 87 LYS A N 1
ATOM 689 C CA . LYS A 1 87 ? -7.087 -6.077 -5.803 1.00 84.00 87 LYS A CA 1
ATOM 690 C C . LYS A 1 87 ? -6.594 -4.666 -6.101 1.00 84.00 87 LYS A C 1
ATOM 692 O O . LYS A 1 87 ? -6.251 -3.923 -5.188 1.00 84.00 87 LYS A O 1
ATOM 697 N N . VAL A 1 88 ? -6.601 -4.258 -7.365 1.00 81.38 88 VAL A N 1
ATOM 698 C CA . VAL A 1 88 ? -6.206 -2.898 -7.752 1.00 81.38 88 VAL A CA 1
ATOM 699 C C . VAL A 1 88 ? -7.431 -2.109 -8.210 1.00 81.38 88 VAL A C 1
ATOM 701 O O . VAL A 1 88 ? -8.144 -2.525 -9.121 1.00 81.38 88 VAL A O 1
ATOM 704 N N . VAL A 1 89 ? -7.676 -0.955 -7.587 1.00 81.56 89 VAL A N 1
ATOM 705 C CA . VAL A 1 89 ? -8.750 -0.022 -7.954 1.00 81.56 89 VAL A CA 1
ATOM 706 C C . VAL A 1 89 ? -8.127 1.234 -8.552 1.00 81.56 89 VAL A C 1
ATOM 708 O O . VAL A 1 89 ? -7.400 1.962 -7.876 1.00 81.56 89 VAL A O 1
ATOM 711 N N . LYS A 1 90 ? -8.424 1.491 -9.832 1.00 75.25 90 LYS A N 1
ATOM 712 C CA . LYS A 1 90 ? -7.844 2.606 -10.593 1.00 75.25 90 LYS A CA 1
ATOM 713 C C . LYS A 1 90 ? -8.914 3.541 -11.139 1.00 75.25 90 LYS A C 1
ATOM 715 O O . LYS A 1 90 ? -9.931 3.087 -11.663 1.00 75.25 90 LYS A O 1
ATOM 720 N N . TYR A 1 91 ? -8.641 4.844 -11.100 1.00 68.62 91 TYR A N 1
ATOM 721 C CA . TYR A 1 91 ? -9.439 5.858 -11.794 1.00 68.62 91 TYR A CA 1
ATOM 722 C C . TYR A 1 91 ? -8.587 6.656 -12.786 1.00 68.62 91 TYR A C 1
ATOM 724 O O . TYR A 1 91 ? -7.446 7.019 -12.506 1.00 68.62 91 TYR A O 1
ATOM 732 N N . VAL A 1 92 ? -9.168 6.960 -13.949 1.00 58.06 92 VAL A N 1
ATOM 733 C CA . VAL A 1 92 ? -8.554 7.829 -14.964 1.00 58.06 92 VAL A CA 1
ATOM 734 C C . VAL A 1 92 ? -8.695 9.292 -14.527 1.00 58.06 92 VAL A C 1
ATOM 736 O O . VAL A 1 92 ? -9.780 9.716 -14.116 1.00 58.06 92 VAL A O 1
ATOM 739 N N . ARG A 1 93 ? -7.620 10.086 -14.629 1.00 57.72 93 ARG A N 1
ATOM 740 C CA . ARG A 1 93 ? -7.683 11.543 -14.410 1.00 57.72 93 ARG A CA 1
ATOM 741 C C . ARG A 1 93 ? -8.577 12.208 -15.456 1.00 57.72 93 ARG A C 1
ATOM 743 O O . ARG A 1 93 ? -8.550 11.846 -16.629 1.00 57.72 93 ARG A O 1
ATOM 750 N N . HIS A 1 94 ? -9.352 13.217 -15.054 1.00 49.03 94 HIS A N 1
ATOM 751 C CA . HIS A 1 94 ? -10.181 13.959 -16.003 1.00 49.03 94 HIS A CA 1
ATOM 752 C C . HIS A 1 94 ? -9.281 14.753 -16.979 1.00 49.03 94 HIS A C 1
ATOM 754 O O . HIS A 1 94 ? -8.521 15.613 -16.518 1.00 49.03 94 HIS A O 1
ATOM 760 N N . PRO A 1 95 ? -9.373 14.527 -18.307 1.00 42.44 95 PRO A N 1
ATOM 761 C CA . PRO A 1 95 ? -8.394 15.032 -19.279 1.00 42.44 95 PRO A CA 1
ATOM 762 C C . PRO A 1 95 ? -8.309 16.563 -19.360 1.00 42.44 95 PRO A C 1
ATOM 764 O O . PRO A 1 95 ? -7.276 17.100 -19.737 1.00 42.44 95 PRO A O 1
ATOM 767 N N . PHE A 1 96 ? -9.368 17.275 -18.964 1.00 40.91 96 PHE A N 1
ATOM 768 C CA . PHE A 1 96 ? -9.435 18.740 -19.059 1.00 40.91 96 PHE A CA 1
ATOM 769 C C . PHE A 1 96 ? -9.145 19.500 -17.761 1.00 40.91 96 PHE A C 1
ATOM 771 O O . PHE A 1 96 ? -8.915 20.702 -17.811 1.00 40.91 96 PHE A O 1
ATOM 778 N N . SER A 1 97 ? -9.192 18.847 -16.596 1.00 51.88 97 SER A N 1
ATOM 779 C CA . SER A 1 97 ? -9.053 19.547 -15.306 1.00 51.88 97 SER A CA 1
ATOM 780 C C . SER A 1 97 ? -7.870 19.074 -14.472 1.00 51.88 97 SER A C 1
ATOM 782 O O . SER A 1 97 ? -7.545 19.732 -13.487 1.00 51.88 97 SER A O 1
ATOM 784 N N . GLY A 1 98 ? -7.249 17.937 -14.815 1.00 50.75 98 GLY A N 1
ATOM 785 C CA . GLY A 1 98 ? -6.093 17.385 -14.101 1.00 50.75 98 GLY A CA 1
ATOM 786 C C . GLY A 1 98 ? -6.358 16.965 -12.647 1.00 50.75 98 GLY A C 1
ATOM 787 O O . GLY A 1 98 ? -5.474 16.389 -12.022 1.00 50.75 98 GLY A O 1
ATOM 788 N N . LYS A 1 99 ? -7.558 17.221 -12.109 1.00 49.75 99 LYS A N 1
ATOM 789 C CA . LYS A 1 99 ? -7.943 16.900 -10.732 1.00 49.75 99 LYS A CA 1
ATOM 790 C C . LYS A 1 99 ? -8.528 15.492 -10.657 1.00 49.75 99 LYS A C 1
ATOM 792 O O . LYS A 1 99 ? -9.548 15.201 -11.286 1.00 49.75 99 LYS A O 1
ATOM 797 N N . GLU A 1 100 ? -7.880 14.635 -9.872 1.00 54.31 100 GLU A N 1
ATOM 798 C CA . GLU A 1 100 ? -8.479 13.406 -9.342 1.00 54.31 100 GLU A CA 1
ATOM 799 C C . GLU A 1 100 ? -9.690 13.755 -8.479 1.00 54.31 100 GLU A C 1
ATOM 801 O O . GLU A 1 100 ? -9.696 14.777 -7.798 1.00 54.31 100 GLU A O 1
ATOM 806 N N . LYS A 1 101 ? -10.750 12.945 -8.554 1.00 60.44 101 LYS A N 1
ATOM 807 C CA . LYS A 1 101 ? -11.989 13.203 -7.799 1.00 60.44 101 LYS A CA 1
ATOM 808 C C . LYS A 1 101 ? -12.692 11.959 -7.252 1.00 60.44 101 LYS A C 1
ATOM 810 O O . LYS A 1 101 ? -13.813 12.088 -6.775 1.00 60.44 101 LYS A O 1
ATOM 815 N N . LYS A 1 102 ? -12.124 10.752 -7.380 1.00 70.44 102 LYS A N 1
ATOM 816 C CA . LYS A 1 102 ? -12.875 9.519 -7.058 1.00 70.44 102 LYS A CA 1
ATOM 817 C C . LYS A 1 102 ? -12.117 8.424 -6.315 1.00 70.44 102 LYS A C 1
ATOM 819 O O . LYS A 1 102 ? -12.785 7.518 -5.836 1.00 70.44 102 LYS A O 1
ATOM 824 N N . VAL A 1 103 ? -10.788 8.485 -6.218 1.00 81.12 103 VAL A N 1
ATOM 825 C CA . VAL A 1 103 ? -10.011 7.434 -5.540 1.00 81.12 103 VAL A CA 1
ATOM 826 C C . VAL A 1 103 ? -10.366 7.419 -4.050 1.00 81.12 103 VAL A C 1
ATOM 828 O O . VAL A 1 103 ? -10.864 6.405 -3.568 1.00 81.12 103 VAL A O 1
ATOM 831 N N . ASP A 1 104 ? -10.262 8.570 -3.386 1.00 85.50 104 ASP A N 1
ATOM 832 C CA . ASP A 1 104 ? -10.532 8.719 -1.947 1.00 85.50 104 ASP A CA 1
ATOM 833 C C . ASP A 1 104 ? -11.987 8.386 -1.620 1.00 85.50 104 ASP A C 1
ATOM 835 O O . ASP A 1 104 ? -12.276 7.558 -0.760 1.00 85.50 104 ASP A O 1
ATOM 839 N N . ALA A 1 105 ? -12.923 8.933 -2.403 1.00 89.88 105 ALA A N 1
ATOM 840 C CA . ALA A 1 105 ? -14.349 8.656 -2.247 1.00 89.88 105 ALA A CA 1
ATOM 841 C C . ALA A 1 105 ? -14.687 7.163 -2.414 1.00 89.88 105 ALA A C 1
ATOM 843 O O . ALA A 1 105 ? -15.554 6.649 -1.709 1.00 89.88 105 ALA A O 1
ATOM 844 N N . LYS A 1 106 ? -14.017 6.454 -3.335 1.00 91.81 106 LYS A N 1
ATOM 845 C CA . LYS A 1 106 ? -14.211 5.010 -3.507 1.00 91.81 106 LYS A CA 1
ATOM 846 C C . LYS A 1 106 ? -13.618 4.225 -2.349 1.00 91.81 106 LYS A C 1
ATOM 848 O O . LYS A 1 106 ? -14.266 3.304 -1.873 1.00 91.81 106 LYS A O 1
ATOM 853 N N . MET A 1 107 ? -12.420 4.588 -1.900 1.00 94.31 107 MET A N 1
ATOM 854 C CA . MET A 1 107 ? -11.773 3.948 -0.760 1.00 94.31 107 MET A CA 1
ATOM 855 C C . MET A 1 107 ? -12.630 4.095 0.504 1.00 94.31 107 MET A C 1
ATOM 857 O O . MET A 1 107 ? -12.890 3.103 1.177 1.00 94.31 107 MET A O 1
ATOM 861 N N . VAL A 1 108 ? -13.164 5.294 0.767 1.00 96.19 108 VAL A N 1
ATOM 862 C CA . VAL A 1 108 ? -14.112 5.546 1.866 1.00 96.19 108 VAL A CA 1
ATOM 863 C C . VAL A 1 108 ? -15.362 4.675 1.742 1.00 96.19 108 VAL A C 1
ATOM 865 O O . VAL A 1 108 ? -15.782 4.062 2.727 1.00 96.19 108 VAL A O 1
ATOM 868 N N . ALA A 1 109 ? -15.951 4.602 0.543 1.00 96.38 109 ALA A N 1
ATOM 869 C CA . ALA A 1 109 ? -17.132 3.781 0.297 1.00 96.38 109 ALA A CA 1
ATOM 870 C C . ALA A 1 109 ? -16.855 2.293 0.560 1.00 96.38 109 ALA A C 1
ATOM 872 O O . ALA A 1 109 ? -17.627 1.661 1.274 1.00 96.38 109 ALA A O 1
ATOM 873 N N . ASP A 1 110 ? -15.736 1.766 0.061 1.00 97.12 110 ASP A N 1
ATOM 874 C CA . ASP A 1 110 ? -15.386 0.344 0.162 1.00 97.12 110 ASP A CA 1
ATOM 875 C C . ASP A 1 110 ? -15.073 -0.069 1.598 1.00 97.12 110 ASP A C 1
ATOM 877 O O . ASP A 1 110 ? -15.564 -1.096 2.060 1.00 97.12 110 ASP A O 1
ATOM 881 N N . ILE A 1 111 ? -14.318 0.753 2.332 1.00 98.12 111 ILE A N 1
ATOM 882 C CA . ILE A 1 111 ? -14.036 0.515 3.755 1.00 98.12 111 ILE A CA 1
ATOM 883 C C . ILE A 1 111 ? -15.346 0.482 4.554 1.00 98.12 111 ILE A C 1
ATOM 885 O O . ILE A 1 111 ? -15.567 -0.423 5.357 1.00 98.12 111 ILE A O 1
ATOM 889 N N . THR A 1 112 ? -16.229 1.457 4.321 1.00 98.19 112 THR A N 1
ATOM 890 C CA . THR A 1 112 ? -17.500 1.576 5.053 1.00 98.19 112 THR A CA 1
ATOM 891 C C . THR A 1 112 ? -18.462 0.435 4.716 1.00 98.19 112 THR A C 1
ATOM 893 O O . THR A 1 112 ? -19.144 -0.088 5.604 1.00 98.19 112 THR A O 1
ATOM 896 N N . GLU A 1 113 ? -18.529 0.045 3.441 1.00 98.06 113 GLU A N 1
ATOM 897 C CA . GLU A 1 113 ? -19.320 -1.091 2.972 1.00 98.06 113 GLU A CA 1
ATOM 898 C C . GLU A 1 113 ? -18.821 -2.388 3.613 1.00 98.06 113 GLU A C 1
ATOM 900 O O . GLU A 1 113 ? -19.618 -3.088 4.238 1.00 98.06 113 GLU A O 1
ATOM 905 N N . GLN A 1 114 ? -17.512 -2.660 3.564 1.00 97.88 114 GLN A N 1
ATOM 906 C CA . GLN A 1 114 ? -16.936 -3.873 4.146 1.00 97.88 114 GLN A CA 1
ATOM 907 C C . GLN A 1 114 ? -17.161 -3.945 5.660 1.00 97.88 114 GLN A C 1
ATOM 909 O O . GLN A 1 114 ? -17.663 -4.950 6.152 1.00 97.88 114 GLN A O 1
ATOM 914 N N . ALA A 1 115 ? -16.903 -2.861 6.400 1.00 97.81 115 ALA A N 1
ATOM 915 C CA . ALA A 1 115 ? -17.178 -2.817 7.839 1.00 97.81 115 ALA A CA 1
ATOM 916 C C . ALA A 1 115 ? -18.665 -3.059 8.155 1.00 97.81 115 ALA A C 1
ATOM 918 O O . ALA A 1 115 ? -19.017 -3.661 9.167 1.00 97.81 115 ALA A O 1
ATOM 919 N N . THR A 1 116 ? -19.574 -2.616 7.285 1.00 97.88 116 THR A N 1
ATOM 920 C CA . THR A 1 116 ? -21.005 -2.892 7.455 1.00 97.88 116 THR A CA 1
ATOM 921 C C . THR A 1 116 ? -21.331 -4.361 7.191 1.00 97.88 116 THR A C 1
ATOM 923 O O . THR A 1 116 ? -22.083 -4.957 7.963 1.00 97.88 116 THR A O 1
ATOM 926 N N . ILE A 1 117 ? -20.766 -4.948 6.134 1.00 96.38 117 ILE A N 1
ATOM 927 C CA . ILE A 1 117 ? -20.941 -6.363 5.790 1.00 96.38 117 ILE A CA 1
ATOM 928 C C . ILE A 1 117 ? -20.439 -7.251 6.930 1.00 96.38 117 ILE A C 1
ATOM 930 O O . ILE A 1 117 ? -21.199 -8.085 7.424 1.00 96.38 117 ILE A O 1
ATOM 934 N N . ASP A 1 118 ? -19.216 -7.026 7.402 1.00 95.62 118 ASP A N 1
ATOM 935 C CA . ASP A 1 118 ? -18.598 -7.835 8.453 1.00 95.62 118 ASP A CA 1
ATOM 936 C C . ASP A 1 118 ? -19.377 -7.752 9.761 1.00 95.62 118 ASP A C 1
ATOM 938 O O . ASP A 1 118 ? -19.578 -8.767 10.428 1.00 95.62 118 ASP A O 1
ATOM 942 N N . GLN A 1 119 ? -19.889 -6.564 10.106 1.00 96.19 119 GLN A N 1
ATOM 943 C CA . GLN A 1 119 ? -20.740 -6.394 11.283 1.00 96.19 119 GLN A CA 1
ATOM 944 C C . GLN A 1 119 ? -22.020 -7.229 11.160 1.00 96.19 119 GLN A C 1
ATOM 946 O O . GLN A 1 119 ? -22.392 -7.934 12.095 1.00 96.19 119 GLN A O 1
ATOM 951 N N . VAL A 1 120 ? -22.708 -7.153 10.016 1.00 96.06 120 VAL A N 1
ATOM 952 C CA . VAL A 1 120 ? -23.973 -7.873 9.791 1.00 96.06 120 VAL A CA 1
ATOM 953 C C . VAL A 1 120 ? -23.756 -9.386 9.780 1.00 96.06 120 VAL A C 1
ATOM 955 O O . VAL A 1 120 ? -24.581 -10.136 10.306 1.00 96.06 120 VAL A O 1
ATOM 958 N N . LEU A 1 121 ? -22.643 -9.839 9.204 1.00 94.25 121 LEU A N 1
ATOM 959 C CA . LEU A 1 121 ? -22.287 -11.252 9.105 1.00 94.25 121 LEU A CA 1
ATOM 960 C C . LEU A 1 121 ? -21.567 -11.790 10.353 1.00 94.25 121 LEU A C 1
ATOM 962 O O . LEU A 1 121 ? -21.330 -12.993 10.435 1.00 94.25 121 LEU A O 1
ATOM 966 N N . ASN A 1 122 ? -21.276 -10.935 11.339 1.00 92.81 122 ASN A N 1
ATOM 967 C CA . ASN A 1 122 ? -20.476 -11.251 12.527 1.00 92.81 122 ASN A CA 1
ATOM 968 C C . ASN A 1 122 ? -19.111 -11.874 12.179 1.00 92.81 122 ASN A C 1
ATOM 970 O O . ASN A 1 122 ? -18.671 -12.831 12.823 1.00 92.81 122 ASN A O 1
ATOM 974 N N . VAL A 1 123 ? -18.448 -11.341 11.149 1.00 91.38 123 VAL A N 1
ATOM 975 C CA . VAL A 1 123 ? -17.089 -11.745 10.769 1.00 91.38 123 VAL A CA 1
ATOM 976 C C . VAL A 1 123 ? -16.097 -11.092 11.737 1.00 91.38 123 VAL A C 1
ATOM 978 O O . VAL A 1 123 ? -16.153 -9.877 11.941 1.00 91.38 123 VAL A O 1
ATOM 981 N N . PRO A 1 124 ? -15.195 -11.859 12.377 1.00 91.12 124 PRO A N 1
ATOM 982 C CA . PRO A 1 124 ? -14.130 -11.278 13.182 1.00 91.12 124 PRO A CA 1
ATOM 983 C C . PRO A 1 124 ? -13.081 -10.625 12.269 1.00 91.12 124 PRO A C 1
ATOM 985 O O . PRO A 1 124 ? -12.198 -11.310 11.749 1.00 91.12 124 PRO A O 1
ATOM 988 N N . SER A 1 125 ? -13.189 -9.307 12.098 1.00 93.81 125 SER A N 1
ATOM 989 C CA . SER A 1 125 ? -12.368 -8.540 11.157 1.00 93.81 125 SER A CA 1
ATOM 990 C C . SER A 1 125 ? -11.505 -7.471 11.820 1.00 93.81 125 SER A C 1
ATOM 992 O O . SER A 1 125 ? -11.867 -6.893 12.849 1.00 93.81 125 SER A O 1
ATOM 994 N N . GLU A 1 126 ? -10.385 -7.149 11.175 1.00 94.62 126 GLU A N 1
ATOM 995 C CA . GLU A 1 126 ? -9.556 -5.982 11.484 1.00 94.62 126 GLU A CA 1
ATOM 996 C C . GLU A 1 126 ? -9.203 -5.190 10.231 1.00 94.62 126 GLU A C 1
ATOM 998 O O . GLU A 1 126 ? -9.026 -5.750 9.148 1.00 94.62 126 GLU A O 1
ATOM 1003 N N . PHE A 1 127 ? -9.091 -3.870 10.385 1.00 97.81 127 PHE A N 1
ATOM 1004 C CA . PHE A 1 127 ? -8.926 -2.953 9.264 1.00 97.81 127 PHE A CA 1
ATOM 1005 C C . PHE A 1 127 ? -7.579 -2.251 9.349 1.00 97.81 127 PHE A C 1
ATOM 1007 O O . PHE A 1 127 ? -7.300 -1.524 10.301 1.00 97.81 127 PHE A O 1
ATOM 1014 N N . ILE A 1 128 ? -6.758 -2.430 8.321 1.00 98.25 128 ILE A N 1
ATOM 1015 C CA . ILE A 1 128 ? -5.511 -1.696 8.128 1.00 98.25 128 ILE A CA 1
ATOM 1016 C C . ILE A 1 128 ? -5.722 -0.699 6.992 1.00 98.25 128 ILE A C 1
ATOM 1018 O O . ILE A 1 128 ? -6.078 -1.074 5.876 1.00 98.25 128 ILE A O 1
ATOM 1022 N N . ILE A 1 129 ? -5.488 0.581 7.265 1.00 98.25 129 ILE A N 1
ATOM 1023 C CA . ILE A 1 129 ? -5.724 1.676 6.325 1.00 98.25 129 ILE A CA 1
ATOM 1024 C C . ILE A 1 129 ? -4.418 2.455 6.179 1.00 98.25 129 ILE A C 1
ATOM 1026 O O . ILE A 1 129 ? -3.964 3.123 7.104 1.00 98.25 129 ILE A O 1
ATOM 1030 N N . VAL A 1 130 ? -3.784 2.347 5.015 1.00 97.25 130 VAL A N 1
ATOM 1031 C CA . VAL A 1 130 ? -2.508 3.005 4.722 1.00 97.25 130 VAL A CA 1
ATOM 1032 C C . VAL A 1 130 ? -2.784 4.321 4.011 1.00 97.25 130 VAL A C 1
ATOM 1034 O O . VAL A 1 130 ? -2.971 4.351 2.795 1.00 97.25 130 VAL A O 1
ATOM 1037 N N . THR A 1 131 ? -2.839 5.406 4.777 1.00 94.94 131 THR A N 1
ATOM 1038 C CA . THR A 1 131 ? -3.077 6.767 4.290 1.00 94.94 131 THR A CA 1
ATOM 1039 C C . THR A 1 131 ? -2.557 7.793 5.297 1.00 94.94 131 THR A C 1
ATOM 1041 O O . THR A 1 131 ? -2.442 7.514 6.488 1.00 94.94 131 THR A O 1
ATOM 1044 N N . GLY A 1 132 ? -2.218 8.981 4.810 1.00 90.44 132 GLY A N 1
ATOM 1045 C CA . GLY A 1 132 ? -1.958 10.169 5.618 1.00 90.44 132 GLY A CA 1
ATOM 1046 C C . GLY A 1 132 ? -3.077 11.203 5.501 1.00 90.44 132 GLY A C 1
ATOM 1047 O O . GLY A 1 132 ? -3.089 12.157 6.272 1.00 90.44 132 GLY A O 1
ATOM 1048 N N . ASP A 1 133 ? -4.019 11.006 4.573 1.00 90.06 133 ASP A N 1
ATOM 1049 C CA . ASP A 1 133 ? -5.038 11.985 4.210 1.00 90.06 133 ASP A CA 1
ATOM 1050 C C . ASP A 1 133 ? -6.205 11.981 5.208 1.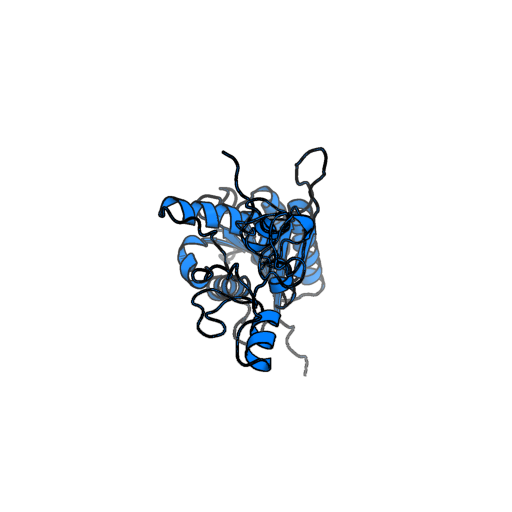00 90.06 133 ASP A C 1
ATOM 1052 O O . ASP A 1 133 ? -6.749 10.926 5.555 1.00 90.06 133 ASP A O 1
ATOM 1056 N N . ALA A 1 134 ? -6.595 13.166 5.678 1.00 90.88 134 ALA A N 1
ATOM 1057 C CA . ALA A 1 134 ? -7.736 13.349 6.569 1.00 90.88 134 ALA A CA 1
ATOM 1058 C C . ALA A 1 134 ? -9.075 13.067 5.874 1.00 90.88 134 ALA A C 1
ATOM 1060 O O . ALA A 1 134 ? -10.037 12.715 6.554 1.00 90.88 134 ALA A O 1
ATOM 1061 N N . ASP A 1 135 ? -9.146 13.149 4.542 1.00 91.25 135 ASP A N 1
ATOM 1062 C CA . ASP A 1 135 ? -10.383 12.892 3.794 1.00 91.25 135 ASP A CA 1
ATOM 1063 C C . ASP A 1 135 ? -10.856 11.426 3.923 1.00 91.25 135 ASP A C 1
ATOM 1065 O O . ASP A 1 135 ? -12.037 11.131 3.724 1.00 91.25 135 ASP A O 1
ATOM 1069 N N . ILE A 1 136 ? -9.965 10.506 4.323 1.00 94.31 136 ILE A N 1
ATOM 1070 C CA . ILE A 1 136 ? -10.286 9.092 4.596 1.00 94.31 136 ILE A CA 1
ATOM 1071 C C . ILE A 1 136 ? -10.765 8.864 6.043 1.00 94.31 136 ILE A C 1
ATOM 1073 O O . ILE A 1 136 ? -11.396 7.843 6.329 1.00 94.31 136 ILE A O 1
ATOM 1077 N N . TYR A 1 137 ? -10.540 9.814 6.957 1.00 95.50 137 TYR A N 1
ATOM 1078 C CA . TYR A 1 137 ? -10.878 9.685 8.381 1.00 95.50 137 TYR A CA 1
ATOM 1079 C C . TYR A 1 137 ? -12.348 9.297 8.653 1.00 95.50 137 TYR A C 1
ATOM 1081 O O . TYR A 1 137 ? -12.564 8.425 9.496 1.00 95.50 137 TYR A O 1
ATOM 1089 N N . PRO A 1 138 ? -13.363 9.800 7.913 1.00 96.62 138 PRO A N 1
ATOM 1090 C CA . PRO A 1 138 ? -14.749 9.366 8.109 1.00 96.62 138 PRO A CA 1
ATOM 1091 C C . PRO A 1 138 ? -14.960 7.850 7.962 1.00 96.62 138 PRO A C 1
ATOM 1093 O O . PRO A 1 138 ? -15.825 7.277 8.622 1.00 96.62 138 PRO A O 1
ATOM 1096 N N . ALA A 1 139 ? -14.171 7.172 7.122 1.00 97.56 139 ALA A N 1
ATOM 1097 C CA . ALA A 1 139 ? -14.231 5.716 6.997 1.00 97.56 139 ALA A CA 1
ATOM 1098 C C . ALA A 1 139 ? -13.652 5.011 8.234 1.00 97.56 139 ALA A C 1
ATOM 1100 O O . ALA A 1 139 ? -14.191 3.996 8.672 1.00 97.56 139 ALA A O 1
ATOM 1101 N 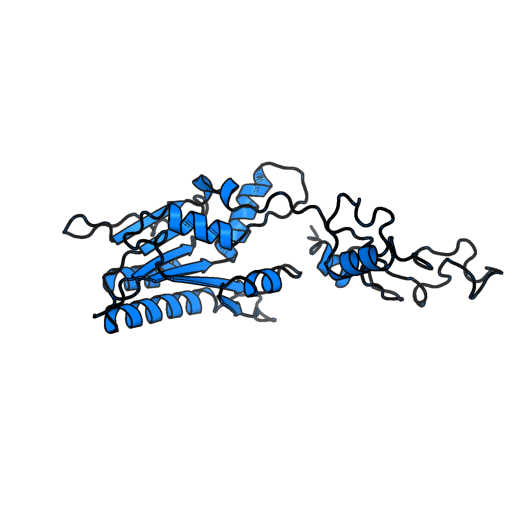N . VAL A 1 140 ? -12.590 5.569 8.826 1.00 97.81 140 VAL A N 1
ATOM 1102 C CA . VAL A 1 140 ? -11.990 5.076 10.076 1.00 97.81 140 VAL A CA 1
ATOM 1103 C C . VAL A 1 140 ? -12.987 5.180 11.227 1.00 97.81 140 VAL A C 1
ATOM 1105 O O . VAL A 1 140 ? -13.172 4.210 11.960 1.00 97.81 140 VAL A O 1
ATOM 1108 N N . GLU A 1 141 ? -13.687 6.311 11.346 1.00 97.00 141 GLU A N 1
ATOM 1109 C CA . GLU A 1 141 ? -14.750 6.473 12.344 1.00 97.00 141 GLU A CA 1
ATOM 1110 C C . GLU A 1 141 ? -15.833 5.409 12.173 1.00 97.00 141 GLU A C 1
ATOM 1112 O O . GLU A 1 141 ? -16.233 4.774 13.147 1.00 97.00 141 GLU A O 1
ATOM 1117 N N . LYS A 1 142 ? -16.253 5.132 10.932 1.00 98.06 142 LYS A N 1
ATOM 1118 C CA . LYS A 1 142 ? -17.246 4.086 10.667 1.00 98.06 142 LYS A CA 1
ATOM 1119 C C . LYS A 1 142 ? -16.756 2.696 11.049 1.00 98.06 142 LYS A C 1
ATOM 1121 O O . LYS A 1 142 ? -17.528 1.951 11.637 1.00 98.06 142 LYS A O 1
ATOM 1126 N N . VAL A 1 143 ? -15.500 2.344 10.786 1.00 98.12 143 VAL A N 1
ATOM 1127 C CA . VAL A 1 143 ? -14.924 1.064 11.240 1.00 98.12 143 VAL A CA 1
ATOM 1128 C C . VAL A 1 143 ? -15.034 0.924 12.765 1.00 98.12 143 VAL A C 1
ATOM 1130 O O . VAL A 1 143 ? -15.494 -0.109 13.259 1.00 98.12 143 VAL A O 1
ATOM 1133 N N . ILE A 1 144 ? -14.678 1.977 13.504 1.00 97.19 144 ILE A N 1
ATOM 1134 C CA . ILE A 1 144 ? -14.716 1.992 14.973 1.00 97.19 144 ILE A CA 1
ATOM 1135 C C . ILE A 1 144 ? -16.157 1.927 15.492 1.00 97.19 144 ILE A C 1
ATOM 1137 O O . ILE A 1 144 ? -16.464 1.098 16.346 1.00 97.19 144 ILE A O 1
ATOM 1141 N N . GLU A 1 145 ? -17.067 2.738 14.942 1.00 96.25 145 GLU A N 1
ATOM 1142 C CA . GLU A 1 145 ? -18.502 2.706 15.268 1.00 96.25 145 GLU A CA 1
ATOM 1143 C C . GLU A 1 145 ? -19.119 1.317 15.041 1.00 96.25 145 GLU A C 1
ATOM 1145 O O . GLU A 1 145 ? -20.060 0.921 15.731 1.00 96.25 145 GLU A O 1
ATOM 1150 N N . LYS A 1 146 ? -18.599 0.566 14.064 1.00 96.50 146 LYS A N 1
ATOM 1151 C CA . LYS A 1 146 ? -19.045 -0.794 13.751 1.00 96.50 146 LYS A CA 1
ATOM 1152 C C . LYS A 1 146 ? -18.504 -1.856 14.715 1.00 96.50 146 LYS A C 1
ATOM 1154 O O . LYS A 1 146 ? -18.961 -2.997 14.652 1.00 96.50 146 LYS A O 1
ATOM 1159 N N . GLY A 1 147 ? -17.628 -1.475 15.646 1.00 94.56 147 GLY A N 1
ATOM 1160 C CA . GLY A 1 147 ? -17.067 -2.338 16.689 1.00 94.56 147 GLY A CA 1
ATOM 1161 C C . GLY A 1 147 ? -15.725 -2.978 16.324 1.00 94.56 147 GLY A C 1
ATOM 1162 O O . GLY A 1 147 ? -15.219 -3.819 17.073 1.00 94.56 147 GLY A O 1
ATOM 1163 N N . PHE A 1 148 ? -15.129 -2.592 15.195 1.00 95.94 148 PHE A N 1
ATOM 1164 C CA . PHE A 1 148 ? -13.844 -3.117 14.742 1.00 95.94 148 PHE A CA 1
ATOM 1165 C C . PHE A 1 148 ? -12.682 -2.237 15.198 1.00 95.94 148 PHE A C 1
ATOM 1167 O O . PHE A 1 148 ? -12.853 -1.067 15.537 1.00 95.94 148 PHE A O 1
ATOM 1174 N N . ARG A 1 149 ? -11.475 -2.811 15.212 1.00 95.81 149 ARG A N 1
ATOM 1175 C CA . ARG A 1 149 ? -10.251 -2.020 15.367 1.00 95.81 149 ARG A CA 1
ATOM 1176 C C . ARG A 1 149 ? -9.783 -1.512 14.015 1.00 95.81 149 ARG A C 1
ATOM 1178 O O . ARG A 1 149 ? -9.824 -2.241 13.021 1.00 95.81 149 ARG A O 1
ATOM 1185 N N . ALA A 1 150 ? -9.296 -0.281 14.019 1.00 97.50 150 ALA A N 1
ATOM 1186 C CA . ALA A 1 150 ? -8.637 0.332 12.885 1.00 97.50 150 ALA A CA 1
ATOM 1187 C C . ALA A 1 150 ? -7.149 0.558 13.188 1.00 97.50 150 ALA A C 1
ATOM 1189 O O . ALA A 1 150 ? -6.773 1.053 14.252 1.00 97.50 150 ALA A O 1
ATOM 1190 N N . HIS A 1 151 ? -6.302 0.241 12.217 1.00 98.00 151 HIS A N 1
ATOM 1191 C CA . HIS A 1 151 ? -4.873 0.515 12.237 1.00 98.00 151 HIS A CA 1
ATOM 1192 C C . HIS A 1 151 ? -4.542 1.442 11.072 1.00 98.00 151 HIS A C 1
ATOM 1194 O O . HIS A 1 151 ? -4.566 1.028 9.913 1.00 98.00 151 HIS A O 1
ATOM 1200 N N . VAL A 1 152 ? -4.231 2.700 11.370 1.00 98.12 152 VAL A N 1
ATOM 1201 C CA . VAL A 1 152 ? -3.836 3.678 10.356 1.00 98.12 152 VAL A CA 1
ATOM 1202 C C . VAL A 1 152 ? -2.321 3.694 10.236 1.00 98.12 152 VAL A C 1
ATOM 1204 O O . VAL A 1 152 ? -1.611 3.861 11.226 1.00 98.12 152 VAL A O 1
ATOM 1207 N N . TRP A 1 153 ? -1.831 3.524 9.014 1.00 98.06 153 TRP A N 1
ATOM 1208 C CA . TRP A 1 153 ? -0.411 3.553 8.686 1.00 98.06 153 TRP A CA 1
ATOM 1209 C C . TRP A 1 153 ? -0.100 4.730 7.773 1.00 98.06 153 TRP A C 1
ATOM 1211 O O . TRP A 1 153 ? -0.673 4.857 6.693 1.00 98.06 153 TRP A O 1
ATOM 1221 N N . SER A 1 154 ?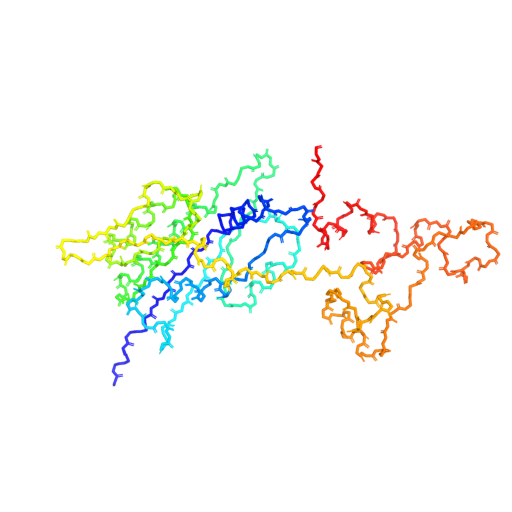 0.853 5.564 8.172 1.00 95.88 154 SER A N 1
ATOM 1222 C CA . SER A 1 154 ? 1.240 6.754 7.415 1.00 95.88 154 SER A CA 1
ATOM 1223 C C . SER A 1 154 ? 2.751 6.974 7.450 1.00 95.88 154 SER A C 1
ATOM 1225 O O . SER A 1 154 ? 3.478 6.367 8.240 1.00 95.88 154 SER A O 1
ATOM 1227 N N . TRP A 1 155 ? 3.255 7.850 6.583 1.00 92.94 155 TRP A N 1
ATOM 1228 C CA . TRP A 1 155 ? 4.565 8.458 6.805 1.00 92.94 155 TRP A CA 1
ATOM 1229 C C . TRP A 1 155 ? 4.414 9.573 7.839 1.00 92.94 155 TRP A C 1
ATOM 1231 O O . TRP A 1 155 ? 3.440 10.325 7.803 1.00 92.94 155 TRP A O 1
ATOM 1241 N N . ARG A 1 156 ? 5.393 9.749 8.733 1.00 90.94 156 ARG A N 1
ATOM 1242 C CA . ARG A 1 156 ? 5.351 10.816 9.755 1.00 90.94 156 ARG A CA 1
ATOM 1243 C C . ARG A 1 156 ? 5.156 12.205 9.154 1.00 90.94 156 ARG A C 1
ATOM 1245 O O . ARG A 1 156 ? 4.519 13.053 9.770 1.00 90.94 156 ARG A O 1
ATOM 1252 N N . THR A 1 157 ? 5.713 12.438 7.970 1.00 84.69 157 THR A N 1
ATOM 1253 C CA . THR A 1 157 ? 5.672 13.729 7.273 1.00 84.69 157 THR A CA 1
ATOM 1254 C C . THR A 1 157 ? 4.331 14.036 6.619 1.00 84.69 157 THR A C 1
ATOM 1256 O O . THR A 1 157 ? 4.063 15.206 6.359 1.00 84.69 157 THR A O 1
ATOM 1259 N N . SER A 1 158 ? 3.506 13.019 6.354 1.00 85.00 158 SER A N 1
ATOM 1260 C CA . SER A 1 158 ? 2.205 13.168 5.691 1.00 85.00 158 SER A CA 1
ATOM 1261 C C . SER A 1 158 ? 1.020 12.770 6.565 1.00 85.00 158 SER A C 1
ATOM 1263 O O . SER A 1 158 ? -0.116 12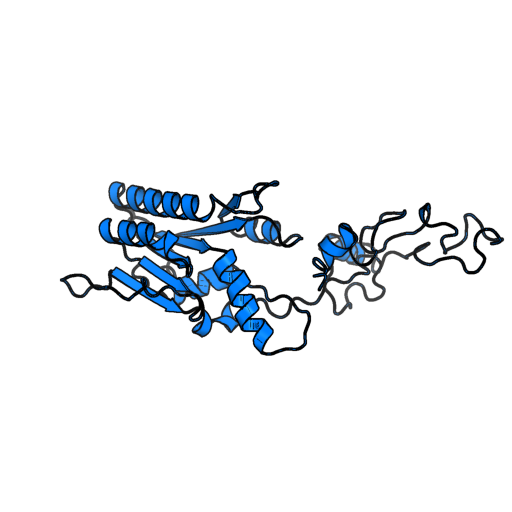.862 6.118 1.00 85.00 158 SER A O 1
ATOM 1265 N N . SER A 1 159 ? 1.259 12.342 7.806 1.00 87.94 159 SER A N 1
ATOM 1266 C CA . SER A 1 159 ? 0.193 11.976 8.733 1.00 87.94 159 SER A CA 1
ATOM 1267 C C . SER A 1 159 ? -0.605 13.198 9.169 1.00 87.94 159 SER A C 1
ATOM 1269 O O . SER A 1 159 ? -0.061 14.108 9.804 1.00 87.94 159 SER A O 1
ATOM 1271 N N . SER A 1 160 ? -1.911 13.183 8.911 1.00 87.69 160 SER A N 1
ATOM 1272 C CA . SER A 1 160 ? -2.812 14.181 9.477 1.00 87.69 160 SER A CA 1
ATOM 1273 C C . SER A 1 160 ? -2.906 14.080 11.004 1.00 87.69 160 SER A C 1
ATOM 1275 O O . SER A 1 160 ? -2.714 13.009 11.586 1.00 87.69 160 SER A O 1
ATOM 1277 N N . LYS A 1 161 ? -3.202 15.206 11.666 1.00 87.81 161 LYS A N 1
ATOM 1278 C CA . LYS A 1 161 ? -3.272 15.315 13.141 1.00 87.81 161 LYS A CA 1
ATOM 1279 C C . LYS A 1 161 ? -4.542 14.702 13.738 1.00 87.81 161 LYS A C 1
ATOM 1281 O O . LYS A 1 161 ? -4.618 14.509 14.950 1.00 87.81 161 LYS A O 1
ATOM 1286 N N . GLU A 1 162 ? -5.520 14.442 12.886 1.00 85.75 162 GLU A N 1
ATOM 1287 C CA . GLU A 1 162 ? -6.799 13.791 13.136 1.00 85.75 162 GLU A CA 1
ATOM 1288 C C . GLU A 1 162 ? -6.583 12.326 13.529 1.00 85.75 162 GLU A C 1
ATOM 1290 O O . GLU A 1 162 ? -7.311 11.784 14.358 1.00 85.75 162 GLU A O 1
ATOM 1295 N N . TYR A 1 163 ? -5.524 11.701 13.008 1.00 91.25 163 TYR A N 1
ATOM 1296 C CA . TYR A 1 163 ? -5.129 10.359 13.404 1.00 91.25 163 TYR A CA 1
ATOM 1297 C C . TYR A 1 163 ? -4.368 10.398 14.728 1.00 91.25 163 TYR A C 1
ATOM 1299 O O . TYR A 1 163 ? -3.185 10.736 14.795 1.00 91.25 163 TYR A O 1
ATOM 1307 N N . GLN A 1 164 ? -5.058 10.011 15.796 1.00 91.75 164 GLN A N 1
ATOM 1308 C CA . GLN A 1 164 ? -4.486 9.805 17.123 1.00 91.75 164 GLN A CA 1
ATOM 1309 C C . GLN A 1 164 ? -4.941 8.452 17.645 1.00 91.75 164 GLN A C 1
ATOM 1311 O O . GLN A 1 164 ? -6.017 7.981 17.289 1.00 91.75 164 GLN A O 1
ATOM 1316 N N . ASN A 1 165 ? -4.125 7.818 18.484 1.00 94.06 165 ASN A N 1
ATOM 1317 C CA . ASN A 1 165 ? -4.543 6.576 19.122 1.00 94.06 165 ASN A CA 1
ATOM 1318 C C . ASN A 1 165 ? -5.821 6.813 19.940 1.00 94.06 165 ASN A C 1
ATOM 1320 O O . ASN A 1 165 ? -5.927 7.823 20.639 1.00 94.06 165 ASN A O 1
ATOM 1324 N N . GLN A 1 166 ? -6.769 5.882 19.858 1.00 93.56 166 GLN A N 1
ATOM 1325 C CA . GLN A 1 166 ? -8.042 5.955 20.576 1.00 93.56 166 GLN A CA 1
ATOM 1326 C C . GLN A 1 166 ? -8.279 4.671 21.361 1.00 93.56 166 GLN A C 1
ATOM 1328 O O . GLN A 1 166 ? -7.891 3.585 20.925 1.00 93.56 166 GLN A O 1
ATOM 1333 N N . TRP A 1 167 ? -8.934 4.813 22.509 1.00 94.00 167 TRP A N 1
ATOM 1334 C CA . TRP A 1 167 ? -9.315 3.721 23.393 1.00 94.00 167 TRP A CA 1
ATOM 1335 C C . TRP A 1 167 ? -10.780 3.879 23.788 1.00 94.00 167 TRP A C 1
ATOM 1337 O O . TRP A 1 167 ? -11.253 5.002 23.964 1.00 94.00 167 TRP A O 1
ATOM 1347 N N . ASP A 1 168 ? -11.486 2.762 23.920 1.00 90.94 168 ASP A N 1
ATOM 1348 C CA . ASP A 1 168 ? -12.846 2.740 24.450 1.00 90.94 168 ASP A CA 1
ATOM 1349 C C . ASP A 1 168 ? -12.868 2.782 25.990 1.00 90.94 168 ASP A C 1
ATOM 1351 O O . ASP A 1 168 ? -11.832 2.757 26.662 1.00 90.94 168 ASP A O 1
ATOM 1355 N N . GLU A 1 169 ? -14.072 2.830 26.564 1.00 88.69 169 GLU A N 1
ATOM 1356 C CA . GLU A 1 169 ? -14.294 2.876 28.016 1.00 88.69 169 GLU A CA 1
ATOM 1357 C C . GLU A 1 169 ? -13.731 1.655 28.762 1.00 88.69 169 GLU A C 1
ATOM 1359 O O . GLU A 1 169 ? -13.443 1.737 29.956 1.00 88.69 169 GLU A O 1
ATOM 1364 N N . SER A 1 170 ? -13.549 0.525 28.071 1.00 88.06 170 SER A N 1
ATOM 1365 C CA . SER A 1 170 ? -12.958 -0.690 28.638 1.00 88.06 170 SER A CA 1
ATOM 1366 C C . SER A 1 170 ? -11.425 -0.672 28.627 1.00 88.06 170 SER A C 1
ATOM 1368 O O . SER A 1 170 ? -10.789 -1.594 29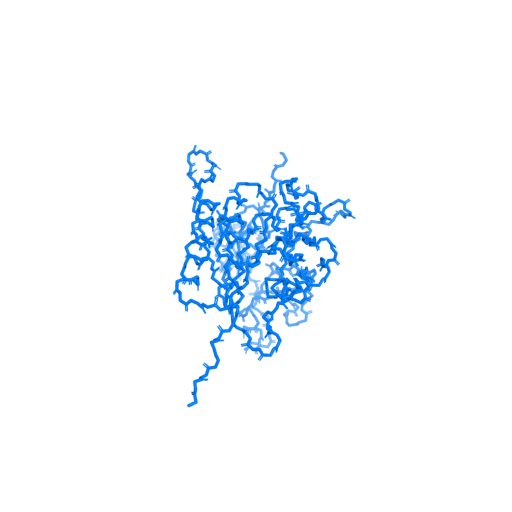.139 1.00 88.06 170 SER A O 1
ATOM 1370 N N . GLY A 1 171 ? -10.818 0.376 28.060 1.00 87.69 171 GLY A N 1
ATOM 1371 C CA . GLY A 1 171 ? -9.376 0.488 27.866 1.00 87.69 171 GLY A CA 1
ATOM 1372 C C . GLY A 1 171 ? -8.864 -0.301 26.661 1.00 87.69 171 GLY A C 1
ATOM 1373 O O . GLY A 1 171 ? -7.650 -0.416 26.479 1.00 87.69 171 GLY A O 1
ATOM 1374 N N . ARG A 1 172 ? -9.753 -0.838 25.817 1.00 87.50 172 ARG A N 1
ATOM 1375 C CA . ARG A 1 172 ? -9.362 -1.485 24.564 1.00 87.50 172 ARG A CA 1
ATOM 1376 C C . ARG A 1 172 ? -9.040 -0.409 23.534 1.00 87.50 172 ARG A C 1
ATOM 1378 O O . ARG A 1 172 ? -9.810 0.520 23.318 1.00 87.50 172 ARG A O 1
ATOM 1385 N N . GLN A 1 173 ? -7.902 -0.560 22.861 1.00 92.06 173 GLN A N 1
ATOM 1386 C CA . GLN A 1 173 ? -7.518 0.335 21.775 1.00 92.06 173 GLN A CA 1
ATOM 1387 C C . GLN A 1 173 ? -8.415 0.098 20.549 1.00 92.06 173 GLN A C 1
ATOM 1389 O O . GLN A 1 173 ? -8.520 -1.031 20.064 1.00 92.06 173 GLN A O 1
ATOM 1394 N N . THR A 1 174 ? -9.065 1.152 20.061 1.00 94.69 174 THR A N 1
ATOM 1395 C CA . THR A 1 174 ? -9.967 1.133 18.897 1.00 94.69 174 THR A CA 1
ATOM 1396 C C . THR A 1 174 ? -9.297 1.682 17.640 1.00 94.69 174 THR A C 1
ATOM 1398 O O . THR A 1 174 ? -9.561 1.183 16.547 1.00 94.69 174 THR A O 1
ATOM 1401 N N . LEU A 1 175 ? -8.382 2.644 17.803 1.00 97.19 175 LEU A N 1
ATOM 1402 C CA . LEU A 1 175 ? -7.534 3.183 16.741 1.00 97.19 175 LEU A CA 1
ATOM 1403 C C . LEU A 1 175 ? -6.061 3.116 17.151 1.00 97.19 175 LEU A C 1
ATOM 1405 O O . LEU A 1 175 ? -5.671 3.643 18.198 1.00 97.19 175 LEU A O 1
ATOM 1409 N N . SER A 1 176 ? -5.237 2.515 16.298 1.00 97.12 176 SER A N 1
ATOM 1410 C CA . SER A 1 176 ? -3.777 2.541 16.409 1.00 97.12 176 SER A CA 1
ATOM 1411 C C . SER A 1 176 ? -3.167 3.267 15.218 1.00 97.12 176 SER A C 1
ATOM 1413 O O . SER A 1 176 ? -3.496 2.964 14.074 1.00 97.12 176 SER A O 1
ATOM 1415 N N . VAL A 1 177 ? -2.253 4.194 15.483 1.00 96.75 177 VAL A N 1
ATOM 1416 C CA . VAL A 1 177 ? -1.500 4.929 14.465 1.00 96.75 177 VAL A CA 1
ATOM 1417 C C . VAL A 1 177 ? -0.068 4.413 14.425 1.00 96.75 177 VAL A C 1
ATOM 1419 O O . VAL A 1 177 ? 0.634 4.393 15.439 1.00 96.75 177 VAL A O 1
ATOM 1422 N N . HIS A 1 178 ? 0.366 4.027 13.233 1.00 96.94 178 HIS A N 1
ATOM 1423 C CA . HIS A 1 178 ? 1.656 3.411 12.956 1.00 96.94 178 HIS A CA 1
ATOM 1424 C C . HIS A 1 178 ? 2.401 4.189 11.875 1.00 96.94 178 HIS A C 1
ATOM 1426 O O . HIS A 1 178 ? 1.793 4.824 11.014 1.00 96.94 178 HIS A O 1
ATOM 1432 N N . PHE A 1 179 ? 3.733 4.113 11.896 1.00 96.06 179 PHE A N 1
ATOM 1433 C CA . PHE A 1 179 ? 4.572 4.879 10.977 1.00 96.06 179 PHE A CA 1
ATOM 1434 C C . PHE A 1 179 ? 5.433 3.984 10.091 1.00 96.06 179 PHE A C 1
ATOM 1436 O O . PHE A 1 179 ? 6.248 3.200 10.587 1.00 96.06 179 PHE A O 1
ATOM 1443 N N . LEU A 1 180 ? 5.290 4.162 8.775 1.00 94.81 180 LEU A N 1
ATOM 1444 C CA . LEU A 1 180 ? 6.047 3.449 7.741 1.00 94.81 180 LEU A CA 1
ATOM 1445 C C . LEU A 1 180 ? 7.558 3.696 7.849 1.00 94.81 180 LEU A C 1
ATOM 1447 O O . LEU A 1 180 ? 8.351 2.803 7.552 1.00 94.81 180 LEU A O 1
ATOM 1451 N N . ASP A 1 181 ? 7.955 4.872 8.342 1.00 92.06 181 ASP A N 1
ATOM 1452 C CA . ASP A 1 181 ? 9.347 5.271 8.570 1.00 92.06 181 ASP A CA 1
ATOM 1453 C C . ASP A 1 181 ? 10.149 4.221 9.349 1.00 92.06 181 ASP A C 1
ATOM 1455 O O . ASP A 1 181 ? 11.314 3.973 9.043 1.00 92.06 181 ASP A O 1
ATOM 1459 N N . ASN A 1 182 ? 9.517 3.575 10.333 1.00 94.25 182 ASN A N 1
ATOM 1460 C CA . ASN A 1 182 ? 10.177 2.623 11.225 1.00 94.25 182 ASN A CA 1
ATOM 1461 C C . ASN A 1 182 ? 10.529 1.291 10.531 1.00 94.25 182 ASN A C 1
ATOM 1463 O O . ASN A 1 182 ? 11.352 0.535 11.045 1.00 94.25 182 ASN A O 1
ATOM 1467 N N . TYR A 1 183 ? 9.901 0.989 9.390 1.00 94.12 183 TYR A N 1
ATOM 1468 C CA . TYR A 1 183 ? 9.973 -0.323 8.733 1.00 94.12 183 TYR A CA 1
ATOM 1469 C C . TYR A 1 183 ? 10.331 -0.241 7.250 1.00 94.12 183 TYR A C 1
ATOM 1471 O O . TYR A 1 183 ? 10.306 -1.255 6.555 1.00 94.12 183 TYR A O 1
ATOM 1479 N N . ARG A 1 184 ? 10.685 0.954 6.766 1.00 88.75 184 ARG A N 1
ATOM 1480 C CA . ARG A 1 184 ? 10.993 1.256 5.364 1.00 88.75 184 ARG A CA 1
ATOM 1481 C C . ARG A 1 184 ? 11.838 0.186 4.673 1.00 88.75 184 ARG A C 1
ATOM 1483 O O . ARG A 1 184 ? 11.451 -0.321 3.623 1.00 88.75 184 ARG A O 1
ATOM 1490 N N . ASP A 1 185 ? 12.966 -0.175 5.277 1.00 87.38 185 ASP A N 1
ATOM 1491 C CA . ASP A 1 185 ? 13.947 -1.089 4.682 1.00 87.38 185 ASP A CA 1
ATOM 1492 C C . ASP A 1 185 ? 13.403 -2.512 4.461 1.00 87.38 185 ASP A C 1
ATOM 1494 O O . ASP A 1 185 ? 13.981 -3.289 3.700 1.00 87.38 185 ASP A O 1
ATOM 1498 N N . GLN A 1 186 ? 12.295 -2.870 5.116 1.00 90.31 186 GLN A N 1
ATOM 1499 C CA . GLN A 1 186 ? 11.688 -4.197 5.014 1.00 90.31 186 GLN A CA 1
ATOM 1500 C C . GLN A 1 186 ? 10.788 -4.340 3.781 1.00 90.31 186 GLN A C 1
ATOM 1502 O O . GLN A 1 186 ? 10.657 -5.442 3.247 1.00 90.31 186 GLN A O 1
ATOM 1507 N N . PHE A 1 187 ? 10.199 -3.240 3.302 1.00 87.56 187 PHE A N 1
ATOM 1508 C CA . PHE A 1 187 ? 9.270 -3.246 2.166 1.00 87.56 187 PHE A CA 1
ATOM 1509 C C . PHE A 1 187 ? 9.760 -2.447 0.951 1.00 87.56 187 PHE A C 1
ATOM 1511 O O . PHE A 1 187 ? 9.214 -2.601 -0.144 1.00 87.56 187 PHE A O 1
ATOM 1518 N N . GLU A 1 188 ? 10.807 -1.632 1.098 1.00 84.75 188 GLU A N 1
ATOM 1519 C CA . GLU A 1 188 ? 11.482 -0.997 -0.032 1.00 84.75 188 GLU A CA 1
ATOM 1520 C C . GLU A 1 188 ? 12.033 -2.065 -0.988 1.00 84.75 188 GLU A C 1
ATOM 1522 O O . GLU A 1 188 ? 12.686 -3.038 -0.592 1.00 84.75 188 GLU A O 1
ATOM 1527 N N . SER A 1 189 ? 11.765 -1.895 -2.283 1.00 71.56 189 SER A N 1
ATOM 1528 C CA . SER A 1 189 ? 12.363 -2.758 -3.291 1.00 71.56 189 SER A CA 1
ATOM 1529 C C . SER A 1 189 ? 13.865 -2.493 -3.306 1.00 71.56 189 SER A C 1
ATOM 1531 O O . SER A 1 189 ? 14.300 -1.359 -3.518 1.00 71.56 189 SER A O 1
ATOM 1533 N N . GLN A 1 190 ? 14.680 -3.535 -3.113 1.00 55.81 190 GLN A N 1
ATOM 1534 C CA . GLN A 1 190 ? 16.126 -3.411 -3.301 1.00 55.81 190 GLN A CA 1
ATOM 1535 C C . GLN A 1 190 ? 16.391 -2.819 -4.686 1.00 55.81 190 GLN A C 1
ATOM 1537 O O . GLN A 1 190 ? 15.780 -3.284 -5.649 1.00 55.81 190 GLN A O 1
ATOM 1542 N N . LYS A 1 191 ? 17.260 -1.788 -4.744 1.00 48.84 191 LYS A N 1
ATOM 1543 C CA . LYS A 1 191 ? 17.651 -1.022 -5.944 1.00 48.84 191 LYS A CA 1
ATOM 1544 C C . LYS A 1 191 ? 17.316 -1.794 -7.213 1.00 48.84 191 LYS A C 1
ATOM 1546 O O . LYS A 1 191 ? 18.042 -2.727 -7.558 1.00 48.84 191 LYS A O 1
ATOM 1551 N N . VAL A 1 192 ? 16.225 -1.413 -7.879 1.00 50.00 192 VAL A N 1
ATOM 1552 C CA . VAL A 1 192 ? 15.853 -2.010 -9.160 1.00 50.00 192 VAL A CA 1
ATOM 1553 C C . VAL A 1 192 ? 17.067 -1.832 -10.065 1.00 50.00 192 VAL A C 1
ATOM 1555 O O . VAL A 1 192 ? 17.425 -0.707 -10.422 1.00 50.00 192 VAL A O 1
ATOM 1558 N N . GLN A 1 193 ? 17.777 -2.924 -10.355 1.00 54.75 193 GLN A N 1
ATOM 1559 C CA . GLN A 1 193 ? 18.812 -2.908 -11.377 1.00 54.75 193 GLN A CA 1
ATOM 1560 C C . GLN A 1 193 ? 18.129 -2.363 -12.630 1.00 54.75 193 GLN A C 1
ATOM 1562 O O . GLN A 1 193 ? 17.104 -2.896 -13.050 1.00 54.75 193 GLN A O 1
ATOM 1567 N N . GLN A 1 194 ? 18.628 -1.249 -13.172 1.00 61.88 194 GLN A N 1
ATOM 1568 C CA . GLN A 1 194 ? 18.012 -0.610 -14.337 1.00 61.88 194 GLN A CA 1
ATOM 1569 C C . GLN A 1 194 ? 17.769 -1.661 -15.430 1.00 61.88 194 GLN A C 1
ATOM 1571 O O . GLN A 1 194 ? 18.591 -2.565 -15.604 1.00 61.88 194 GLN A O 1
ATOM 1576 N N . MET A 1 195 ? 16.656 -1.564 -16.159 1.00 66.38 195 MET A N 1
ATOM 1577 C CA . MET A 1 195 ? 16.449 -2.421 -17.325 1.00 66.38 195 MET A CA 1
ATOM 1578 C C . MET A 1 195 ? 17.556 -2.183 -18.352 1.00 66.38 195 MET A C 1
ATOM 1580 O O . MET A 1 195 ? 17.975 -1.050 -18.606 1.00 66.38 195 MET A O 1
ATOM 1584 N N . CYS A 1 196 ? 18.032 -3.258 -18.970 1.00 75.56 196 CYS A N 1
ATOM 1585 C CA . CYS A 1 196 ? 19.013 -3.159 -20.031 1.00 75.56 196 CYS A CA 1
ATOM 1586 C C . CYS A 1 196 ? 18.362 -2.554 -21.282 1.00 75.56 196 CYS A C 1
ATOM 1588 O O . CYS A 1 196 ? 17.570 -3.217 -21.951 1.00 75.56 196 CYS A O 1
ATOM 1590 N N . GLY A 1 197 ? 18.753 -1.334 -21.662 1.00 75.06 197 GLY A N 1
ATOM 1591 C CA . GLY A 1 197 ? 18.244 -0.674 -22.876 1.00 75.06 197 GLY A CA 1
ATOM 1592 C C . GLY A 1 197 ? 18.548 -1.420 -24.185 1.00 75.06 197 GLY A C 1
ATOM 1593 O O . GLY A 1 197 ? 17.930 -1.141 -25.212 1.00 75.06 197 GLY A O 1
ATOM 1594 N N . TRP A 1 198 ? 19.472 -2.389 -24.145 1.00 82.00 198 TRP A N 1
ATOM 1595 C CA . TRP A 1 198 ? 19.801 -3.266 -25.270 1.00 82.00 198 TRP A CA 1
ATOM 1596 C C . TRP A 1 198 ? 18.908 -4.497 -25.378 1.00 82.00 198 TRP A C 1
ATOM 1598 O O . TRP A 1 198 ? 18.920 -5.131 -26.429 1.00 82.00 198 TRP A O 1
ATOM 1608 N N . ARG A 1 199 ? 18.145 -4.855 -24.338 1.00 84.69 199 ARG A N 1
ATOM 1609 C CA . ARG A 1 199 ? 17.199 -5.977 -24.397 1.00 84.69 199 ARG A CA 1
ATOM 1610 C C . ARG A 1 199 ? 17.824 -7.264 -24.961 1.00 84.69 199 ARG A C 1
ATOM 1612 O O . ARG A 1 199 ? 18.991 -7.540 -24.680 1.00 84.69 199 ARG A O 1
ATOM 1619 N N . LYS A 1 200 ? 17.117 -8.033 -25.798 1.00 87.94 200 LYS A N 1
ATOM 1620 C CA . LYS A 1 200 ? 17.648 -9.197 -26.528 1.00 87.94 200 LYS A CA 1
ATOM 1621 C C . LYS A 1 200 ? 18.894 -8.916 -27.371 1.00 87.94 200 LYS A C 1
ATOM 1623 O O . LYS A 1 200 ? 19.569 -9.864 -27.749 1.00 87.94 200 LYS A O 1
ATOM 1628 N N . TYR A 1 201 ? 19.234 -7.657 -27.649 1.00 88.94 201 TYR A N 1
ATOM 1629 C CA . TYR A 1 201 ? 20.461 -7.255 -28.344 1.00 88.94 201 TYR A CA 1
ATOM 1630 C C . TYR A 1 201 ? 21.665 -7.024 -27.413 1.00 88.94 201 TYR A C 1
ATOM 1632 O O . TYR A 1 201 ? 22.745 -6.647 -27.868 1.00 88.94 201 TYR A O 1
ATOM 1640 N N . CYS A 1 202 ? 21.509 -7.225 -26.102 1.00 86.62 202 CYS A N 1
ATOM 1641 C CA . CYS A 1 202 ? 22.577 -7.043 -25.126 1.00 86.62 202 CYS A CA 1
ATOM 1642 C C . CYS A 1 202 ? 23.696 -8.070 -25.302 1.00 86.62 202 CYS A C 1
ATOM 1644 O O . CYS A 1 202 ? 23.510 -9.256 -25.046 1.00 86.62 202 CYS A O 1
ATOM 1646 N N . ASN A 1 203 ? 24.903 -7.602 -25.618 1.00 86.69 203 ASN A N 1
ATOM 1647 C CA . ASN A 1 203 ? 26.081 -8.457 -25.780 1.00 86.69 203 ASN A CA 1
ATOM 1648 C C . ASN A 1 203 ? 26.504 -9.210 -24.503 1.00 86.69 203 ASN A C 1
ATOM 1650 O O . ASN A 1 203 ? 27.301 -10.140 -24.590 1.00 86.69 203 ASN A O 1
ATOM 1654 N N . LYS A 1 204 ? 26.006 -8.809 -23.325 1.00 85.44 204 LYS A N 1
ATOM 1655 C CA . LYS A 1 204 ? 26.240 -9.508 -22.054 1.00 85.44 204 LYS A CA 1
ATOM 1656 C C . LYS A 1 204 ? 25.201 -10.591 -21.758 1.00 85.44 204 LYS A C 1
ATOM 1658 O O . LYS A 1 204 ? 25.497 -11.451 -20.937 1.00 85.44 204 LYS A O 1
ATOM 1663 N N . ALA A 1 205 ? 24.048 -10.584 -22.435 1.00 86.00 205 ALA A N 1
ATOM 1664 C CA . ALA A 1 205 ? 22.971 -11.568 -22.289 1.00 86.00 205 ALA A CA 1
ATOM 1665 C C . ALA A 1 205 ? 22.702 -11.939 -20.812 1.00 86.00 205 ALA A C 1
ATOM 1667 O O . ALA A 1 205 ? 22.500 -11.051 -19.986 1.00 86.00 205 ALA A O 1
ATOM 1668 N N . LEU A 1 206 ? 22.769 -13.229 -20.463 1.00 77.94 206 LEU A N 1
ATOM 1669 C CA . LEU A 1 206 ? 22.568 -13.737 -19.097 1.00 77.94 206 LEU A CA 1
ATOM 1670 C C . LEU A 1 206 ? 23.606 -13.228 -18.074 1.00 77.94 206 LEU A C 1
ATOM 1672 O O . LEU A 1 206 ? 23.366 -13.303 -16.877 1.00 77.94 206 LEU A O 1
ATOM 1676 N N . GLY A 1 207 ? 24.748 -12.704 -18.527 1.00 74.44 207 GLY A N 1
ATOM 1677 C CA . GLY A 1 207 ? 25.774 -12.075 -17.688 1.00 74.44 207 GLY A CA 1
ATOM 1678 C C . GLY A 1 207 ? 25.652 -10.550 -17.589 1.00 74.44 207 GLY A C 1
ATOM 1679 O O . GLY A 1 207 ? 26.601 -9.881 -17.174 1.00 74.44 207 GLY A O 1
ATOM 1680 N N . CYS A 1 208 ? 24.541 -9.964 -18.039 1.00 76.31 208 CYS A N 1
ATOM 1681 C CA . CYS A 1 208 ? 24.299 -8.532 -17.926 1.00 76.31 208 CYS A CA 1
ATOM 1682 C C . CYS A 1 208 ? 24.013 -8.136 -16.470 1.00 76.31 208 CYS A C 1
ATOM 1684 O O . CYS A 1 208 ? 23.230 -8.781 -15.785 1.00 76.31 208 CYS A O 1
ATOM 1686 N N . LYS A 1 209 ? 24.600 -7.024 -16.009 1.00 69.25 209 LYS A N 1
ATOM 1687 C CA . LYS A 1 209 ? 24.341 -6.450 -14.671 1.00 69.25 209 LYS A CA 1
ATOM 1688 C C . LYS A 1 209 ? 23.000 -5.699 -14.554 1.00 69.25 209 LYS A C 1
ATOM 1690 O O . LYS A 1 209 ? 22.732 -5.089 -13.524 1.00 69.25 209 LYS A O 1
ATOM 1695 N N . TYR A 1 210 ? 22.243 -5.645 -15.646 1.00 69.44 210 TYR A N 1
ATOM 1696 C CA . TYR A 1 210 ? 20.984 -4.921 -15.803 1.00 69.44 210 TYR A CA 1
ATOM 1697 C C . TYR A 1 210 ? 19.863 -5.926 -16.075 1.00 69.44 210 TYR A C 1
ATOM 1699 O O . TYR A 1 210 ? 20.116 -6.969 -16.682 1.00 69.44 210 TYR A O 1
ATOM 1707 N N . LEU A 1 211 ? 18.631 -5.609 -15.671 1.00 65.75 211 LEU A N 1
ATOM 1708 C CA . LEU A 1 211 ? 17.503 -6.532 -15.813 1.00 65.75 211 LEU A CA 1
ATOM 1709 C C . LEU A 1 211 ? 17.100 -6.722 -17.277 1.00 65.75 211 LEU A C 1
ATOM 1711 O O . LEU A 1 211 ? 17.121 -5.783 -18.077 1.00 65.75 211 LEU A O 1
ATOM 1715 N N . HIS A 1 212 ? 16.679 -7.941 -17.598 1.00 72.75 212 HIS A N 1
ATOM 1716 C CA . HIS A 1 212 ? 16.116 -8.322 -18.886 1.00 72.75 212 HIS A CA 1
ATOM 1717 C C . HIS A 1 212 ? 14.704 -8.890 -18.678 1.00 72.75 212 HIS A C 1
ATOM 1719 O O . HIS A 1 212 ? 14.525 -9.696 -17.764 1.00 72.75 212 HIS A O 1
ATOM 1725 N N . PRO A 1 213 ? 13.707 -8.493 -19.488 1.00 70.94 213 PRO A N 1
ATOM 1726 C CA . PRO A 1 213 ? 12.366 -9.061 -19.427 1.00 70.94 213 PRO A CA 1
ATOM 1727 C C . PRO A 1 213 ? 12.363 -10.546 -19.826 1.00 70.94 213 PRO A C 1
ATOM 1729 O O . PRO A 1 213 ? 13.295 -11.049 -20.459 1.00 70.94 213 PRO A O 1
ATOM 1732 N N . GLN A 1 214 ? 11.317 -11.268 -19.419 1.00 70.62 214 GLN A N 1
ATOM 1733 C CA . GLN A 1 214 ? 11.263 -12.731 -19.521 1.00 70.62 214 GLN A CA 1
ATOM 1734 C C . GLN A 1 214 ? 11.379 -13.242 -20.965 1.00 70.62 214 GLN A C 1
ATOM 1736 O O . GLN A 1 214 ? 11.948 -14.306 -21.204 1.00 70.62 214 GLN A O 1
ATOM 1741 N N . ASP A 1 215 ? 10.880 -12.480 -21.935 1.00 78.19 215 ASP A N 1
ATOM 1742 C CA . ASP A 1 215 ? 11.002 -12.777 -23.361 1.00 78.19 215 ASP A CA 1
ATOM 1743 C C . ASP A 1 215 ? 12.454 -12.661 -23.864 1.00 78.19 215 ASP A C 1
ATOM 1745 O O . ASP A 1 215 ? 12.903 -13.507 -24.641 1.00 78.19 215 ASP A O 1
ATOM 1749 N N . ASP A 1 216 ? 13.221 -11.683 -23.374 1.00 82.06 216 ASP A N 1
ATOM 1750 C CA . ASP A 1 216 ? 14.658 -11.560 -23.648 1.00 82.06 216 ASP A CA 1
ATOM 1751 C C . ASP A 1 216 ? 15.446 -12.715 -23.017 1.00 82.06 216 ASP A C 1
ATOM 1753 O O . ASP A 1 216 ? 16.308 -13.305 -23.670 1.00 82.06 216 ASP A O 1
ATOM 1757 N N . LEU A 1 217 ? 15.127 -13.085 -21.772 1.00 78.88 217 LEU A N 1
ATOM 1758 C CA . LEU A 1 217 ? 15.747 -14.229 -21.093 1.00 78.88 217 LEU A CA 1
ATOM 1759 C C . LEU A 1 217 ? 15.453 -15.544 -21.826 1.00 78.88 217 LEU A C 1
ATOM 1761 O O . LEU A 1 217 ? 16.366 -16.338 -22.064 1.00 78.88 217 LEU A O 1
ATOM 1765 N N . ALA A 1 218 ? 14.201 -15.750 -22.246 1.00 77.38 218 ALA A N 1
ATOM 1766 C CA . ALA A 1 218 ? 13.801 -16.898 -23.052 1.00 77.38 218 ALA A CA 1
ATOM 1767 C C . ALA A 1 218 ? 14.537 -16.920 -24.399 1.00 77.38 218 ALA A C 1
ATOM 1769 O O . ALA A 1 218 ? 14.984 -17.980 -24.845 1.00 77.38 218 ALA A O 1
ATOM 1770 N N . TYR A 1 219 ? 14.727 -15.755 -25.028 1.00 86.56 219 TYR A N 1
ATOM 1771 C CA . TYR A 1 219 ? 15.535 -15.639 -26.237 1.00 86.56 219 TYR A CA 1
ATOM 1772 C C . TYR A 1 219 ? 16.986 -16.065 -25.981 1.00 86.56 219 TYR A C 1
ATOM 1774 O O . TYR A 1 219 ? 17.505 -16.890 -26.738 1.00 86.56 219 TYR A O 1
ATOM 1782 N N . PHE A 1 220 ? 17.627 -15.543 -24.929 1.00 88.00 220 PHE A N 1
ATOM 1783 C CA . PHE A 1 220 ? 19.018 -15.860 -24.593 1.00 88.00 220 PHE A CA 1
ATOM 1784 C C . PHE A 1 220 ? 19.219 -17.341 -24.297 1.00 88.00 220 PHE A C 1
ATOM 1786 O O . PHE A 1 220 ? 20.180 -17.930 -24.786 1.00 88.00 220 PHE A O 1
ATOM 1793 N N . ALA A 1 221 ? 18.306 -17.946 -23.536 1.00 81.56 221 ALA A N 1
ATOM 1794 C CA . ALA A 1 221 ? 18.345 -19.367 -23.221 1.00 81.56 221 ALA A CA 1
ATOM 1795 C C . ALA A 1 221 ? 18.183 -20.226 -24.485 1.00 81.56 221 ALA A C 1
ATOM 1797 O O . ALA A 1 221 ? 18.945 -21.167 -24.697 1.00 81.56 221 ALA A O 1
ATOM 1798 N N . LYS A 1 222 ? 17.235 -19.867 -25.363 1.00 87.81 222 LYS A N 1
ATOM 1799 C CA . LYS A 1 222 ? 16.962 -20.604 -26.605 1.00 87.81 222 LYS A CA 1
ATOM 1800 C C . LYS A 1 222 ? 18.105 -20.517 -27.620 1.00 87.81 222 LYS A C 1
ATOM 1802 O O . LYS A 1 222 ? 18.392 -21.504 -28.287 1.00 87.81 222 LYS A O 1
ATOM 1807 N N . HIS A 1 223 ? 18.732 -19.350 -27.761 1.00 85.81 223 HIS A N 1
ATOM 1808 C CA . HIS A 1 223 ? 19.741 -19.095 -28.800 1.00 85.81 223 HIS A CA 1
ATOM 1809 C C . HIS A 1 223 ? 21.179 -19.096 -28.269 1.00 85.81 223 HIS A C 1
ATOM 1811 O O . HIS A 1 223 ? 22.100 -18.808 -29.027 1.00 85.81 223 HIS A O 1
ATOM 1817 N N . GLN A 1 224 ? 21.373 -19.400 -26.980 1.00 84.81 224 GLN A N 1
ATOM 1818 C CA . GLN A 1 224 ? 22.669 -19.369 -26.291 1.00 84.81 224 GLN A CA 1
ATOM 1819 C C . GLN A 1 224 ? 23.426 -18.043 -26.489 1.00 84.81 224 GLN A C 1
ATOM 1821 O O . GLN A 1 224 ? 24.645 -18.014 -26.645 1.00 84.81 224 GLN A O 1
ATOM 1826 N N . GLY A 1 225 ? 22.701 -16.921 -26.505 1.00 85.56 225 GLY A N 1
ATOM 1827 C CA . GLY A 1 225 ? 23.297 -15.617 -26.776 1.00 85.56 225 GLY A CA 1
ATOM 1828 C C . GLY A 1 225 ? 22.301 -14.550 -27.210 1.00 85.56 225 GLY A C 1
ATOM 1829 O O . GLY A 1 225 ? 21.091 -14.760 -27.239 1.00 85.56 225 GLY A O 1
ATOM 1830 N N . SER A 1 226 ? 22.836 -13.375 -27.532 1.00 90.31 226 SER A N 1
ATOM 1831 C CA . SER A 1 226 ? 22.054 -12.198 -27.923 1.00 90.31 226 SER A CA 1
ATOM 1832 C C . SER A 1 226 ? 21.659 -12.194 -29.399 1.00 90.31 226 SER A C 1
ATOM 1834 O O . SER A 1 226 ? 22.310 -12.802 -30.248 1.00 90.31 226 SER A O 1
ATOM 1836 N N . LYS A 1 227 ? 20.571 -11.489 -29.716 1.00 88.19 227 LYS A N 1
ATOM 1837 C CA . LYS A 1 227 ? 20.164 -11.170 -31.083 1.00 88.19 227 LYS A CA 1
ATOM 1838 C C . LYS A 1 227 ? 21.183 -10.184 -31.666 1.00 88.19 227 LYS A C 1
ATOM 1840 O O . LYS A 1 227 ? 21.478 -9.176 -31.025 1.00 88.19 227 LYS A O 1
ATOM 1845 N N . PRO A 1 228 ? 21.723 -10.421 -32.869 1.00 85.75 228 PRO A N 1
ATOM 1846 C CA . PRO A 1 228 ? 22.607 -9.454 -33.502 1.00 85.75 228 PRO A CA 1
ATOM 1847 C C . PRO A 1 228 ? 21.828 -8.186 -33.878 1.00 85.75 228 PRO A C 1
ATOM 1849 O O . PRO A 1 228 ? 20.766 -8.255 -34.499 1.00 85.75 228 PRO A O 1
ATOM 1852 N N . ALA A 1 229 ? 22.351 -7.020 -33.492 1.00 84.81 229 ALA A N 1
ATOM 1853 C CA . ALA A 1 229 ? 21.774 -5.722 -33.836 1.00 84.81 229 ALA A CA 1
ATOM 1854 C C . ALA A 1 229 ? 22.365 -5.211 -35.154 1.00 84.81 229 ALA A C 1
ATOM 1856 O O . ALA A 1 229 ? 23.561 -4.921 -35.233 1.00 84.81 229 ALA A O 1
ATOM 1857 N N . TYR A 1 230 ? 21.517 -5.037 -36.165 1.00 86.75 230 TYR A N 1
ATOM 1858 C CA . TYR A 1 230 ? 21.873 -4.412 -37.438 1.00 86.75 230 TYR A CA 1
ATOM 1859 C C . TYR A 1 230 ? 21.058 -3.141 -37.640 1.00 86.75 230 TYR A C 1
ATOM 1861 O O . TYR A 1 230 ? 19.963 -3.016 -37.109 1.00 86.75 230 TYR A O 1
ATOM 1869 N N . ARG A 1 231 ? 21.601 -2.192 -38.402 1.00 86.25 231 ARG A N 1
ATOM 1870 C CA . ARG A 1 231 ? 20.943 -0.936 -38.791 1.00 86.25 231 ARG A CA 1
ATOM 1871 C C . ARG A 1 231 ? 20.481 -0.069 -37.614 1.00 86.25 231 ARG A C 1
ATOM 1873 O O . ARG A 1 231 ? 19.578 0.734 -37.758 1.00 86.25 231 ARG A O 1
ATOM 1880 N N . TYR A 1 232 ? 21.135 -0.174 -36.459 1.00 85.00 232 TYR A N 1
ATOM 1881 C CA . TYR A 1 232 ? 20.888 0.709 -35.307 1.00 85.00 232 TYR A CA 1
ATOM 1882 C C . TYR A 1 232 ? 21.813 1.944 -35.282 1.00 85.00 232 TYR A C 1
ATOM 1884 O O . TYR A 1 232 ? 21.635 2.848 -34.470 1.00 85.00 232 TYR A O 1
ATOM 1892 N N . ARG A 1 233 ? 22.826 1.984 -36.162 1.00 86.19 233 ARG A N 1
ATOM 1893 C CA . ARG A 1 233 ? 23.750 3.115 -36.352 1.00 86.19 233 ARG A CA 1
ATOM 1894 C C . ARG A 1 233 ? 23.691 3.612 -37.788 1.00 86.19 233 ARG A C 1
ATOM 1896 O O . ARG A 1 233 ? 23.560 2.797 -38.704 1.00 86.19 233 ARG A O 1
ATOM 1903 N N . ALA A 1 234 ? 23.868 4.919 -37.957 1.00 87.81 234 ALA A N 1
ATOM 1904 C CA . ALA A 1 234 ? 23.911 5.560 -39.262 1.00 87.81 234 ALA A CA 1
ATOM 1905 C C . ALA A 1 234 ? 25.137 5.096 -40.056 1.00 87.81 234 ALA A C 1
ATOM 1907 O O . ALA A 1 234 ? 26.240 4.937 -39.520 1.00 87.81 234 ALA A O 1
ATOM 1908 N N . CYS A 1 235 ? 24.951 4.891 -41.353 1.00 92.00 235 CYS A N 1
ATOM 1909 C CA . CYS A 1 235 ? 26.038 4.605 -42.265 1.00 92.00 235 CYS A CA 1
ATOM 1910 C C . CYS A 1 235 ? 26.845 5.880 -42.492 1.00 92.00 235 CYS A C 1
ATOM 1912 O O . CYS A 1 235 ? 26.317 6.879 -42.974 1.00 92.00 235 CYS A O 1
ATOM 1914 N N . LYS A 1 236 ? 28.158 5.827 -42.249 1.00 91.31 236 LYS A N 1
ATOM 1915 C CA . LYS A 1 236 ? 29.057 6.968 -42.494 1.00 91.31 236 LYS A CA 1
ATOM 1916 C C . LYS A 1 236 ? 29.084 7.448 -43.953 1.00 91.31 236 LYS A C 1
ATOM 1918 O O . LYS A 1 236 ? 29.539 8.551 -44.221 1.00 91.31 236 LYS A O 1
ATOM 1923 N N . PHE A 1 237 ? 28.648 6.606 -44.889 1.00 89.44 237 PHE A N 1
ATOM 1924 C CA . PHE A 1 237 ? 28.593 6.922 -46.316 1.00 89.44 237 PHE A CA 1
ATOM 1925 C C . PHE A 1 237 ? 27.193 7.340 -46.789 1.00 89.44 237 PHE A C 1
ATOM 1927 O O . PHE A 1 237 ? 27.057 7.730 -47.947 1.00 89.44 237 PHE A O 1
ATOM 1934 N N . GLY A 1 238 ? 26.173 7.265 -45.921 1.00 86.25 238 GLY A N 1
ATOM 1935 C CA . GLY A 1 238 ? 24.784 7.583 -46.262 1.00 86.25 238 GLY A CA 1
ATOM 1936 C C . GLY A 1 238 ? 24.338 6.926 -47.570 1.00 86.25 238 GLY A C 1
ATOM 1937 O O . GLY A 1 238 ? 24.721 5.796 -47.876 1.00 86.25 238 GLY A O 1
ATOM 1938 N N . GLU A 1 239 ? 23.603 7.667 -48.391 1.00 85.31 239 GLU A N 1
ATOM 1939 C CA . GLU A 1 239 ? 23.118 7.211 -49.703 1.00 85.31 239 GLU A CA 1
ATOM 1940 C C . GLU A 1 239 ? 24.231 6.808 -50.687 1.00 85.31 239 GLU A C 1
ATOM 1942 O O . GLU A 1 239 ? 23.991 6.057 -51.630 1.00 85.31 239 GLU A O 1
ATOM 1947 N N . LYS A 1 240 ? 25.476 7.249 -50.459 1.00 89.50 240 LYS A N 1
ATOM 1948 C CA . LYS A 1 240 ? 26.639 6.906 -51.297 1.00 89.50 240 LYS A CA 1
ATOM 1949 C C . LYS A 1 240 ? 27.270 5.560 -50.924 1.00 89.50 240 LYS A C 1
ATOM 1951 O O . LYS A 1 240 ? 28.345 5.216 -51.411 1.00 89.50 240 LYS A O 1
ATOM 1956 N N . CYS A 1 241 ? 26.651 4.797 -50.027 1.00 92.19 241 CYS A N 1
ATOM 1957 C CA . CYS A 1 241 ? 27.144 3.495 -49.612 1.00 92.19 241 CYS A CA 1
ATOM 1958 C C . CYS A 1 241 ? 27.023 2.445 -50.729 1.00 92.19 241 CYS A C 1
ATOM 1960 O O . CYS A 1 241 ? 25.928 2.049 -51.126 1.00 92.19 241 CYS A O 1
ATOM 1962 N N . ASN A 1 242 ? 28.156 1.877 -51.145 1.00 90.75 242 ASN A N 1
ATOM 1963 C CA . ASN A 1 242 ? 28.199 0.816 -52.161 1.00 90.75 242 ASN A CA 1
ATOM 1964 C C . ASN A 1 242 ? 27.578 -0.514 -51.702 1.00 90.75 242 ASN A C 1
ATOM 1966 O O . ASN A 1 242 ? 27.313 -1.379 -52.530 1.00 90.75 242 ASN A O 1
ATOM 1970 N N . LYS A 1 243 ? 27.357 -0.700 -50.392 1.00 87.75 243 LYS A N 1
ATOM 1971 C CA . LYS A 1 243 ? 26.765 -1.931 -49.844 1.00 87.75 243 LYS A CA 1
ATOM 1972 C C . LYS A 1 243 ? 25.235 -1.942 -49.896 1.00 87.75 243 LYS A C 1
ATOM 1974 O O . LYS A 1 243 ? 24.668 -3.029 -49.798 1.00 87.75 243 LYS A O 1
ATOM 1979 N N . LYS A 1 244 ? 24.588 -0.774 -50.055 1.00 81.19 244 LYS A N 1
ATOM 1980 C CA . LYS A 1 244 ? 23.123 -0.600 -50.137 1.00 81.19 244 LYS A CA 1
ATOM 1981 C C . LYS A 1 244 ? 22.382 -1.537 -49.166 1.00 81.19 244 LYS A C 1
ATOM 1983 O O . LYS A 1 244 ? 22.635 -1.476 -47.965 1.00 81.19 244 LYS A O 1
ATOM 1988 N N . ASP A 1 245 ? 21.573 -2.465 -49.671 1.00 82.50 245 ASP A N 1
ATOM 1989 C CA . ASP A 1 245 ? 20.723 -3.362 -48.875 1.00 82.50 245 ASP A CA 1
ATOM 1990 C C . ASP A 1 245 ? 21.497 -4.346 -47.982 1.00 82.50 245 ASP A C 1
ATOM 1992 O O . ASP A 1 245 ? 20.983 -4.802 -46.962 1.00 82.50 245 ASP A O 1
ATOM 1996 N N . THR A 1 246 ? 22.759 -4.638 -48.304 1.00 87.69 246 THR A N 1
ATOM 1997 C CA . THR A 1 246 ? 23.628 -5.508 -47.486 1.00 87.69 246 THR A CA 1
ATOM 1998 C C . THR A 1 246 ? 24.391 -4.747 -46.397 1.00 87.69 246 THR A C 1
ATOM 2000 O O . THR A 1 246 ? 25.163 -5.332 -45.633 1.00 87.69 246 THR A O 1
ATOM 2003 N N . CYS A 1 247 ? 24.211 -3.425 -46.311 1.00 88.94 247 CYS A N 1
ATOM 2004 C CA . CYS A 1 247 ? 24.838 -2.619 -45.277 1.00 88.94 247 CYS A CA 1
ATOM 2005 C C . CYS A 1 247 ? 24.245 -2.936 -43.897 1.00 88.94 247 CYS A C 1
ATOM 2007 O O . CYS A 1 247 ? 23.030 -2.978 -43.705 1.00 88.94 247 CYS A O 1
ATOM 2009 N N . LEU A 1 248 ? 25.125 -3.093 -42.907 1.00 89.19 248 LEU A N 1
ATOM 2010 C CA . LEU A 1 248 ? 24.744 -3.305 -41.507 1.00 89.19 248 LEU A CA 1
ATOM 2011 C C . LEU A 1 248 ? 24.350 -2.003 -40.790 1.00 89.19 248 LEU A C 1
ATOM 2013 O O . LEU A 1 248 ? 24.068 -2.029 -39.596 1.00 89.19 248 LEU A O 1
ATOM 2017 N N . PHE A 1 249 ? 24.372 -0.872 -41.492 1.00 90.00 249 PHE A N 1
ATOM 2018 C CA . PHE A 1 249 ? 24.069 0.463 -40.986 1.00 90.00 249 PHE A CA 1
ATOM 2019 C C . PHE A 1 249 ? 22.867 1.028 -41.744 1.00 90.00 249 PHE A C 1
ATOM 2021 O O . PHE A 1 249 ? 22.674 0.677 -42.907 1.00 90.00 249 PHE A O 1
ATOM 2028 N N . PHE A 1 250 ? 22.080 1.890 -41.103 1.00 89.94 250 PHE A N 1
ATOM 2029 C CA . PHE A 1 250 ? 20.941 2.533 -41.761 1.00 89.94 250 PHE A CA 1
ATOM 2030 C C . PHE A 1 250 ? 21.409 3.700 -42.639 1.00 89.94 250 PHE A C 1
ATOM 2032 O O . PHE A 1 250 ? 22.359 4.401 -42.277 1.00 89.94 250 PHE A O 1
ATOM 2039 N N . HIS A 1 251 ? 20.768 3.918 -43.788 1.00 89.44 251 HIS A N 1
ATOM 2040 C CA . HIS A 1 251 ? 21.055 5.068 -44.664 1.00 89.44 251 HIS A CA 1
ATOM 2041 C C . HIS A 1 251 ? 20.028 6.193 -44.530 1.00 89.44 251 HIS A C 1
ATOM 2043 O O . HIS A 1 251 ? 20.311 7.326 -44.908 1.00 89.44 251 HIS A O 1
ATOM 2049 N N . ASN A 1 252 ? 18.870 5.883 -43.956 1.00 86.69 252 ASN A N 1
ATOM 2050 C CA . ASN A 1 252 ? 17.800 6.807 -43.610 1.00 86.69 252 ASN A CA 1
ATOM 2051 C C . ASN A 1 252 ? 17.178 6.364 -42.275 1.00 86.69 252 ASN A C 1
ATOM 2053 O O . ASN A 1 252 ? 17.346 5.224 -41.840 1.00 86.69 252 ASN A O 1
ATOM 2057 N N . GLU A 1 253 ? 16.465 7.262 -41.604 1.00 83.94 253 GLU A N 1
ATOM 2058 C CA . GLU A 1 253 ? 15.881 6.944 -40.297 1.00 83.94 253 GLU A CA 1
ATOM 2059 C C . GLU A 1 253 ? 14.736 5.917 -40.374 1.00 83.94 253 GLU A C 1
ATOM 2061 O O . GLU A 1 253 ? 14.421 5.277 -39.375 1.00 83.94 253 GLU A O 1
ATOM 2066 N N . THR A 1 254 ? 14.118 5.703 -41.541 1.00 85.06 254 THR A N 1
ATOM 2067 C CA . THR A 1 254 ? 13.075 4.676 -41.690 1.00 85.06 254 THR A CA 1
ATOM 2068 C C . THR A 1 254 ? 13.644 3.254 -41.599 1.00 85.06 254 THR A C 1
ATOM 2070 O O . THR A 1 254 ? 12.945 2.328 -41.199 1.00 85.06 254 THR A O 1
ATOM 2073 N N . GLU A 1 255 ? 14.932 3.078 -41.902 1.00 86.62 255 GLU A N 1
ATOM 2074 C CA . GLU A 1 255 ? 15.678 1.823 -41.751 1.00 86.62 255 GLU A CA 1
ATOM 2075 C C . GLU A 1 255 ? 16.247 1.599 -40.341 1.00 86.62 255 GLU A C 1
ATOM 2077 O O . GLU A 1 255 ? 16.797 0.525 -40.070 1.00 86.62 255 GLU A O 1
ATOM 2082 N N . ARG A 1 256 ? 16.175 2.600 -39.454 1.00 87.06 256 ARG A N 1
ATOM 2083 C CA . ARG A 1 256 ? 16.825 2.556 -38.143 1.00 87.06 256 ARG A CA 1
ATOM 2084 C C . ARG A 1 256 ? 16.141 1.546 -37.232 1.00 87.06 256 ARG A C 1
ATOM 2086 O O . ARG A 1 256 ? 14.986 1.722 -36.865 1.00 87.06 256 ARG A O 1
ATOM 2093 N N . LEU A 1 257 ? 16.875 0.519 -36.815 1.00 86.00 257 LEU A N 1
ATOM 2094 C CA . LEU A 1 257 ? 16.441 -0.425 -35.786 1.00 86.00 257 LEU A CA 1
ATOM 2095 C C . LEU A 1 257 ? 16.572 0.205 -34.396 1.00 86.00 257 LEU A C 1
ATOM 2097 O O . LEU A 1 257 ? 17.654 0.664 -34.021 1.00 86.00 257 LEU A O 1
ATOM 2101 N N . CYS A 1 258 ? 15.510 0.118 -33.599 1.00 82.38 258 CYS A N 1
ATOM 2102 C CA . CYS A 1 258 ? 15.519 0.438 -32.179 1.00 82.38 258 CYS A CA 1
ATOM 2103 C C . CYS A 1 258 ? 15.733 -0.836 -31.334 1.00 82.38 258 CYS A C 1
ATOM 2105 O O . CYS A 1 258 ? 14.827 -1.670 -31.242 1.00 82.38 258 CYS A O 1
ATOM 2107 N N . PRO A 1 259 ? 16.889 -1.001 -30.656 1.00 76.94 259 PRO A N 1
ATOM 2108 C CA . PRO A 1 259 ? 17.156 -2.184 -29.830 1.00 76.94 259 PRO A CA 1
ATOM 2109 C C . PRO A 1 259 ? 16.195 -2.349 -28.644 1.00 76.94 259 PRO A C 1
ATOM 2111 O O . PRO A 1 259 ? 16.050 -3.448 -28.119 1.00 76.94 259 PRO A O 1
ATOM 2114 N N . THR A 1 260 ? 15.533 -1.270 -28.224 1.00 71.38 260 THR A N 1
ATOM 2115 C CA . THR A 1 260 ? 14.664 -1.248 -27.042 1.00 71.38 260 THR A CA 1
ATOM 2116 C C . THR A 1 260 ? 13.240 -1.733 -27.334 1.00 71.38 260 THR A C 1
ATOM 2118 O O . THR A 1 260 ? 12.613 -2.329 -26.463 1.00 71.38 260 THR A O 1
ATOM 2121 N N . CYS A 1 261 ? 12.721 -1.531 -28.549 1.00 75.44 261 CYS A N 1
ATOM 2122 C CA . CYS A 1 261 ? 11.365 -1.966 -28.922 1.00 75.44 261 CYS A CA 1
ATOM 2123 C C . CYS A 1 261 ? 11.320 -2.960 -30.091 1.00 75.44 261 CYS A C 1
ATOM 2125 O O . CYS A 1 261 ? 10.241 -3.429 -30.432 1.00 75.44 261 CYS A O 1
ATOM 2127 N N . ASP A 1 262 ? 12.469 -3.309 -30.684 1.00 81.38 262 ASP A N 1
ATOM 2128 C CA . ASP A 1 262 ? 12.579 -4.195 -31.856 1.00 81.38 262 ASP A CA 1
ATOM 2129 C C . ASP A 1 262 ? 11.921 -3.648 -33.140 1.00 81.38 262 ASP A C 1
ATOM 2131 O O . ASP A 1 262 ? 11.844 -4.369 -34.132 1.00 81.38 262 ASP A O 1
ATOM 2135 N N . ALA A 1 263 ? 11.471 -2.386 -33.146 1.00 83.81 263 ALA A N 1
ATOM 2136 C CA . ALA A 1 263 ? 10.870 -1.734 -34.307 1.00 83.81 263 ALA A CA 1
ATOM 2137 C C . ALA A 1 263 ? 11.917 -1.034 -35.190 1.00 83.81 263 ALA A C 1
ATOM 2139 O O . ALA A 1 263 ? 12.996 -0.653 -34.725 1.00 83.81 263 ALA A O 1
ATOM 2140 N N . THR A 1 264 ? 11.574 -0.840 -36.464 1.00 84.12 264 THR A N 1
ATOM 2141 C CA . THR A 1 264 ? 12.342 -0.036 -37.424 1.00 84.12 264 THR A CA 1
ATOM 2142 C C . THR A 1 264 ? 11.592 1.239 -37.778 1.00 84.12 264 THR A C 1
ATOM 2144 O O . THR A 1 264 ? 10.412 1.157 -38.117 1.00 84.12 264 THR A O 1
ATOM 2147 N N . GLY A 1 265 ? 12.261 2.389 -37.744 1.00 79.25 265 GLY A N 1
ATOM 2148 C CA . GLY A 1 265 ? 11.669 3.661 -38.153 1.00 79.25 265 GLY A CA 1
ATOM 2149 C C . GLY A 1 265 ? 12.051 4.853 -37.278 1.00 79.25 265 GLY A C 1
ATOM 2150 O O . GLY A 1 265 ? 12.728 4.712 -36.258 1.00 79.25 265 GLY A O 1
ATOM 2151 N N . GLN A 1 266 ? 11.574 6.037 -37.674 1.00 71.62 266 GLN A N 1
ATOM 2152 C CA . GLN A 1 266 ? 11.688 7.263 -36.878 1.00 71.62 266 GLN A CA 1
ATOM 2153 C C . GLN A 1 266 ? 10.829 7.198 -35.610 1.00 71.62 266 GLN A C 1
ATOM 2155 O O . GLN A 1 266 ? 9.761 6.593 -35.610 1.00 71.62 266 GLN A O 1
ATOM 2160 N N . GLY A 1 267 ? 11.268 7.888 -34.554 1.00 64.19 267 GLY A N 1
ATOM 2161 C CA . GLY A 1 267 ? 10.434 8.171 -33.381 1.00 64.19 267 GLY A CA 1
ATOM 2162 C C . GLY A 1 267 ? 10.475 7.134 -32.258 1.00 64.19 267 GLY A C 1
ATOM 2163 O O . GLY A 1 267 ? 9.810 7.335 -31.247 1.00 64.19 267 GLY A O 1
ATOM 2164 N N . HIS A 1 268 ? 11.280 6.074 -32.380 1.00 62.78 268 HIS A N 1
ATOM 2165 C CA . HIS A 1 268 ? 11.344 5.001 -31.386 1.00 62.78 268 HIS A CA 1
ATOM 2166 C C . HIS A 1 268 ? 12.747 4.849 -30.775 1.00 62.78 268 HIS A C 1
ATOM 2168 O O . HIS A 1 268 ? 13.735 4.631 -31.477 1.00 62.78 268 HIS A O 1
ATOM 2174 N N . GLY A 1 269 ? 12.847 4.910 -29.441 1.00 55.47 269 GLY A N 1
ATOM 2175 C CA . GLY A 1 269 ? 14.103 4.744 -28.685 1.00 55.47 269 GLY A CA 1
ATOM 2176 C C . GLY A 1 269 ? 14.933 6.016 -28.496 1.00 55.47 269 GLY A C 1
ATOM 2177 O O . GLY A 1 269 ? 16.027 5.956 -27.934 1.00 55.47 269 GLY A O 1
ATOM 2178 N N . GLU A 1 270 ? 14.427 7.163 -28.943 1.00 60.97 270 GLU A N 1
ATOM 2179 C CA . GLU A 1 270 ? 15.007 8.469 -28.627 1.00 60.97 270 GLU A CA 1
ATOM 2180 C C . GLU A 1 270 ? 14.632 8.893 -27.212 1.00 60.97 270 GLU A C 1
ATOM 2182 O O . GLU A 1 270 ? 13.567 8.526 -26.709 1.00 60.97 270 GLU A O 1
ATOM 2187 N N . LEU A 1 271 ? 15.515 9.660 -26.576 1.00 47.75 271 LEU A N 1
ATOM 2188 C CA . LEU A 1 271 ? 15.315 10.196 -25.235 1.00 47.75 271 LEU A CA 1
ATOM 2189 C C . LEU A 1 271 ? 13.996 10.990 -25.207 1.00 47.75 271 LEU A C 1
ATOM 2191 O O . LEU A 1 271 ? 13.873 12.007 -25.881 1.00 47.75 271 LEU A O 1
ATOM 2195 N N . GLY A 1 272 ? 12.999 10.490 -24.473 1.00 48.38 272 GLY A N 1
ATOM 2196 C CA . GLY A 1 272 ? 11.663 11.091 -24.398 1.00 48.38 272 GLY A CA 1
ATOM 2197 C C . GLY A 1 272 ? 10.605 10.525 -25.357 1.00 48.38 272 GLY A C 1
ATOM 2198 O O . GLY A 1 272 ? 9.449 10.915 -25.223 1.00 48.38 272 GLY A O 1
ATOM 2199 N N . SER A 1 273 ? 10.936 9.587 -26.255 1.00 55.69 273 SER A N 1
ATOM 2200 C CA . SER A 1 273 ? 9.926 8.846 -27.041 1.00 55.69 273 SER A CA 1
ATOM 2201 C C . SER A 1 273 ? 8.990 8.032 -26.131 1.00 55.69 273 SER A C 1
ATOM 2203 O O . SER A 1 273 ? 9.428 7.615 -25.055 1.00 55.69 273 SER A O 1
ATOM 2205 N N . PRO A 1 274 ? 7.729 7.761 -26.526 1.00 54.66 274 PRO A N 1
ATOM 2206 C CA . PRO A 1 274 ? 6.792 6.972 -25.719 1.00 54.66 274 PRO A CA 1
ATOM 2207 C C . PRO A 1 274 ? 7.373 5.624 -25.277 1.00 54.66 274 PRO A C 1
ATOM 2209 O O . PRO A 1 274 ? 7.189 5.201 -24.136 1.00 54.66 274 PRO A O 1
ATOM 2212 N N . GLU A 1 275 ? 8.146 4.970 -26.143 1.00 55.94 275 GLU A N 1
ATOM 2213 C CA . GLU A 1 275 ? 8.815 3.710 -25.831 1.00 55.94 275 GLU A CA 1
ATOM 2214 C C . GLU A 1 275 ? 9.987 3.924 -24.876 1.00 55.94 275 GLU A C 1
ATOM 2216 O O . GLU A 1 275 ? 10.128 3.177 -23.915 1.00 55.94 275 GLU A O 1
ATOM 2221 N N . TRP A 1 276 ? 10.805 4.961 -25.073 1.00 56.72 276 TRP A N 1
ATOM 2222 C CA . TRP A 1 276 ? 11.880 5.286 -24.132 1.00 56.72 276 TRP A CA 1
ATOM 2223 C C . TRP A 1 276 ? 11.323 5.602 -22.740 1.00 56.72 276 TRP A C 1
ATOM 2225 O O . TRP A 1 276 ? 11.829 5.079 -21.752 1.00 56.72 276 TRP A O 1
ATOM 2235 N N . GLN A 1 277 ? 10.236 6.373 -22.654 1.00 55.00 277 GLN A N 1
ATOM 2236 C CA . GLN A 1 277 ? 9.563 6.695 -21.394 1.00 55.00 277 GLN A CA 1
ATOM 2237 C C . GLN A 1 277 ? 8.937 5.461 -20.736 1.00 55.00 277 GLN A C 1
ATOM 2239 O O . GLN A 1 277 ? 8.960 5.342 -19.511 1.00 55.00 277 GLN A O 1
ATOM 2244 N N . ARG A 1 278 ? 8.433 4.511 -21.534 1.00 53.78 278 ARG A N 1
ATOM 2245 C CA . ARG A 1 278 ? 7.921 3.224 -21.044 1.00 53.78 278 ARG A CA 1
ATOM 2246 C C . ARG A 1 278 ? 8.988 2.409 -20.308 1.00 53.78 278 ARG A C 1
ATOM 2248 O O . ARG A 1 278 ? 8.650 1.723 -19.350 1.00 53.78 278 ARG A O 1
ATOM 2255 N N . PHE A 1 279 ? 10.252 2.491 -20.729 1.00 49.19 279 PHE A N 1
ATOM 2256 C CA . PHE A 1 279 ? 11.348 1.693 -20.159 1.00 49.19 279 PHE A CA 1
ATOM 2257 C C . PHE A 1 279 ? 12.254 2.457 -19.183 1.00 49.19 279 PHE A C 1
ATOM 2259 O O . PHE A 1 279 ? 12.854 1.844 -18.302 1.00 49.19 279 PHE A O 1
ATOM 2266 N N . HIS A 1 280 ? 12.368 3.778 -19.327 1.00 46.66 280 HIS A N 1
ATOM 2267 C CA . HIS A 1 280 ? 13.280 4.620 -18.544 1.00 46.66 280 HIS A CA 1
ATOM 2268 C C . HIS A 1 280 ? 12.566 5.630 -17.634 1.00 46.66 280 HIS A C 1
ATOM 2270 O O . HIS A 1 280 ? 13.228 6.313 -16.855 1.00 46.66 280 HIS A O 1
ATOM 2276 N N . GLY A 1 281 ? 11.232 5.688 -17.677 1.00 43.69 281 GLY A N 1
ATOM 2277 C CA . GLY A 1 281 ? 10.444 6.705 -16.985 1.00 43.69 281 GLY A CA 1
ATOM 2278 C C . GLY A 1 281 ? 10.342 8.005 -17.785 1.00 43.69 281 GLY A C 1
ATOM 2279 O O . GLY A 1 281 ? 11.100 8.247 -18.723 1.00 43.69 281 GLY A O 1
ATOM 2280 N N . ALA A 1 282 ? 9.372 8.851 -17.437 1.00 38.00 282 ALA A N 1
ATOM 2281 C CA . ALA A 1 282 ? 9.232 10.166 -18.054 1.00 38.00 282 ALA A CA 1
ATOM 2282 C C . ALA A 1 282 ? 10.406 11.079 -17.661 1.00 38.00 282 ALA A C 1
ATOM 2284 O O . ALA A 1 282 ? 10.846 11.080 -16.512 1.00 38.00 282 ALA A O 1
ATOM 2285 N N . ILE A 1 283 ? 10.892 11.878 -18.611 1.00 35.34 283 ILE A N 1
ATOM 2286 C CA . ILE A 1 283 ? 11.869 12.934 -18.334 1.00 35.34 283 ILE A CA 1
ATOM 2287 C C . ILE A 1 283 ? 11.087 14.107 -17.760 1.00 35.34 283 ILE A C 1
ATOM 2289 O O . ILE A 1 283 ? 10.263 14.696 -18.457 1.00 35.34 283 ILE A O 1
ATOM 2293 N N . SER A 1 284 ? 11.324 14.446 -16.498 1.00 31.84 284 SER A N 1
ATOM 2294 C CA . SER A 1 284 ? 10.846 15.704 -15.934 1.00 31.84 284 SER A CA 1
ATOM 2295 C C . SER A 1 284 ? 11.591 16.853 -16.614 1.00 31.84 284 SER A C 1
ATOM 2297 O O . SER A 1 284 ? 12.786 17.042 -16.391 1.00 31.84 284 SER A O 1
ATOM 2299 N N . SER A 1 285 ? 10.902 17.592 -17.480 1.00 29.34 285 SER A N 1
ATOM 2300 C CA . SER A 1 285 ? 11.358 18.899 -17.949 1.00 29.34 285 SER A CA 1
ATOM 2301 C C . SER A 1 285 ? 11.323 19.877 -16.773 1.00 29.34 285 SER A C 1
ATOM 2303 O O . SER A 1 285 ? 10.251 20.079 -16.200 1.00 29.34 285 SER A O 1
ATOM 2305 N N . ASN A 1 286 ? 12.491 20.417 -16.409 1.00 30.44 286 ASN A N 1
ATOM 2306 C CA . ASN A 1 286 ? 12.620 21.565 -15.502 1.00 30.44 286 ASN A CA 1
ATOM 2307 C C . ASN A 1 286 ? 11.887 22.794 -16.043 1.00 30.44 286 ASN A C 1
ATOM 2309 O O . ASN A 1 286 ? 11.897 22.972 -17.284 1.00 30.44 286 ASN A O 1
#

Foldseek 3Di:
DPPDFAAEEEEEAECCQCQVVVQVVVVVPDPDPFRWDWDVVLVVVVQVVPQPDPHPVVVDRYYQAEYFDEDDQFADPVVVVVVPNYHYDYDYQDPPPRDDDPRLVVSLVVLLVVLVVCLVVVHNYEYEYEAQDPSSVVSLVSNLVSVHAYEYEGAPVRHDPSQDWDADPVRHTRYHYYYCVVVVVRTIDDRQQAADQLALNDQCQVNDSHDHDPVSVVSCVVVVGGDHQFQQAADPCQPNDPCVPVHSHHNDQQQHARSNPRDGHPQPNPQQGPSVCNRPNHDDDD

Secondary structure (DSSP, 8-state):
--PPPPPEEEEEEEHHHHHHHHHHHHHTT--------B-HHHHHHHHHHHTT-SS-TTTT-EEEEEEEEES-SSSTHHHHHTTTTEEEEEEPPPTTT----SHHHHHHHHHHHHHHHHHHHT--EEEEEE---GGGHHHHHHHHHTT-EEEEEE-TTT--TT---EE-TTS-EEEEEEEGGGTHHHHBPP--PPB-TTGGG-TTGGG-SSB--HHHHHHHHHHTSPPPP-S-SB-TTGGG-TTGGG-SSBSSGGG-B-TTT--BSTTSSSTTSHHHHHHH------